Protein AF-A0A9P8FE07-F1 (afdb_monomer_lite)

Secondary structure (DSSP, 8-state):
-----HHHHHHHHHHHHHHHHHHHHHHT-SS-SS---HHHHHHHHHHHHHHHHHHHHSHHHHHHTPPPPPPP--TTSPPPPPPP---S-HHHHHHHHHHHHHHHHHHHHHHHHHHS-HHHHHHHHHHHHHHHHHHHHHHHHHHHHHTS-----------------------PPP---------------HHHHHHHHHHHHHHHHHS----S-PPP-------------------------

Foldseek 3Di:
DDDDDQLRLLVLQQVLLVLLVVLLCQLPDPDHPDDDDPVSLVCLLVSLVSNLVSCVVQVVPNLQQDRDDDDDDDPPDDDDPDRDPTPNHNVVSLVSSLVSLVSSLVSNVSVCVVVVPCVSSVVSCVSCVVVNVVSVVVVVVVVVVVPPPPDPPDDDDDDDDDDDDDDDDDDDDDDDDDDDDDDDDDDDDPVVVVSNVVVVVVVVVPDPPPDDDDDDPDDDDDDDDDDDDDDDDDDDDDDDD

Sequence (241 aa):
MPFVAPFAQSLIFEYCIQYAEKMTAHANERVKTAPLSFYDAMRVYMTGRQFIEVLQGNEDRLLSGIIPDPPLVPVDSAPPPPAPHTPRDFQKNLARSITCIKRLTDCLGLFGLRWGYMSWRDRFQRDSESLLSSLNQRVWKRQDSSNVPARPVWNYADSIAPLAPLTETIIPPPGPHQHLQPLITPTYPPEFQQCTEFYQSHYNSVVPQTTQQYSVWHGHETLGPVGDQQEQLGQTQTRPY

Organism: Aureobasidium melanogenum (NCBI:txid46634)

pLDDT: mean 71.87, std 25.63, range [26.12, 98.56]

Structure (mmCIF, N/CA/C/O backbone):
data_AF-A0A9P8FE07-F1
#
_entry.id   AF-A0A9P8FE07-F1
#
loop_
_atom_site.group_PDB
_atom_site.id
_atom_site.type_symbol
_atom_site.label_atom_id
_atom_site.label_alt_id
_atom_site.label_comp_id
_atom_site.label_asym_id
_atom_site.label_entity_id
_atom_site.label_seq_id
_atom_site.pdbx_PDB_ins_code
_atom_site.Cartn_x
_atom_site.Cartn_y
_atom_site.Cartn_z
_atom_site.occupancy
_atom_site.B_iso_or_equiv
_atom_site.auth_seq_id
_atom_site.auth_comp_id
_atom_site.auth_asym_id
_atom_site.auth_atom_id
_atom_site.pdbx_PDB_model_num
ATOM 1 N N . MET A 1 1 ? -4.970 -11.498 -14.154 1.00 51.31 1 MET A N 1
ATOM 2 C CA . MET A 1 1 ? -4.502 -10.112 -13.929 1.00 51.31 1 MET A CA 1
ATOM 3 C C . MET A 1 1 ? -3.724 -9.668 -15.157 1.00 51.31 1 MET A C 1
ATOM 5 O O . MET A 1 1 ? -2.951 -10.483 -15.653 1.00 51.31 1 MET A O 1
ATOM 9 N N . PRO A 1 2 ? -3.944 -8.450 -15.679 1.00 69.00 2 PRO A N 1
ATOM 10 C CA . PRO A 1 2 ? -3.117 -7.903 -16.750 1.00 69.00 2 PRO A CA 1
ATOM 11 C C . PRO A 1 2 ? -1.663 -7.751 -16.279 1.00 69.00 2 PRO A C 1
ATOM 13 O O . PRO A 1 2 ? -1.402 -7.485 -15.106 1.00 69.00 2 PRO A O 1
ATOM 16 N N . PHE A 1 3 ? -0.714 -7.946 -17.191 1.00 80.69 3 PHE A N 1
ATOM 17 C CA . PHE A 1 3 ? 0.709 -7.806 -16.899 1.00 80.69 3 PHE A CA 1
ATOM 18 C C . PHE A 1 3 ? 1.059 -6.335 -16.629 1.00 80.69 3 PHE A C 1
ATOM 20 O O . PHE A 1 3 ? 0.831 -5.473 -17.475 1.00 80.69 3 PHE A O 1
ATOM 27 N N . VAL A 1 4 ? 1.632 -6.054 -15.456 1.00 86.81 4 VAL A N 1
ATOM 28 C CA . VAL A 1 4 ? 2.171 -4.733 -15.098 1.00 86.81 4 VAL A CA 1
ATOM 29 C C . VAL A 1 4 ? 3.691 -4.818 -15.125 1.00 86.81 4 VAL A C 1
ATOM 31 O O . VAL A 1 4 ? 4.266 -5.667 -14.445 1.00 86.81 4 VAL A O 1
ATOM 34 N N . ALA A 1 5 ? 4.344 -3.935 -15.882 1.00 91.62 5 ALA A N 1
ATOM 35 C CA . ALA A 1 5 ? 5.796 -3.948 -16.035 1.00 91.62 5 ALA A CA 1
ATOM 36 C C . ALA A 1 5 ? 6.529 -3.793 -14.680 1.00 91.62 5 ALA A C 1
ATOM 38 O O . ALA A 1 5 ? 6.079 -3.018 -13.830 1.00 91.62 5 ALA A O 1
ATOM 39 N N . PRO A 1 6 ? 7.687 -4.450 -14.476 1.00 93.19 6 PRO A N 1
ATOM 40 C CA . PRO A 1 6 ? 8.443 -4.386 -13.222 1.00 93.19 6 PRO A CA 1
ATOM 41 C C . PRO A 1 6 ? 8.762 -2.963 -12.735 1.00 93.19 6 PRO A C 1
ATOM 43 O O . PRO A 1 6 ? 8.667 -2.696 -11.535 1.00 93.19 6 PRO A O 1
ATOM 46 N N . PHE A 1 7 ? 9.102 -2.046 -13.647 1.00 93.94 7 PHE A N 1
ATOM 47 C CA . PHE A 1 7 ? 9.316 -0.630 -13.331 1.00 93.94 7 PHE A CA 1
ATOM 48 C C . PHE A 1 7 ? 8.035 0.041 -12.810 1.00 93.94 7 PHE A C 1
ATOM 50 O O . PHE A 1 7 ? 8.044 0.682 -11.762 1.00 93.94 7 PHE A O 1
ATOM 57 N N . ALA A 1 8 ? 6.903 -0.183 -13.485 1.00 93.75 8 ALA A N 1
ATOM 58 C CA . ALA A 1 8 ? 5.606 0.361 -13.084 1.00 93.75 8 ALA A CA 1
ATOM 59 C C . ALA A 1 8 ? 5.145 -0.173 -11.719 1.00 93.75 8 ALA A C 1
ATOM 61 O O . ALA A 1 8 ? 4.608 0.578 -10.913 1.00 93.75 8 ALA A O 1
ATOM 62 N N . GLN A 1 9 ? 5.412 -1.442 -11.413 1.00 95.12 9 GLN A N 1
ATOM 63 C CA . GLN A 1 9 ? 5.165 -2.005 -10.084 1.00 95.12 9 GLN A CA 1
ATOM 64 C C . GLN A 1 9 ? 5.976 -1.278 -8.991 1.00 95.12 9 GLN A C 1
ATOM 66 O O . GLN A 1 9 ? 5.432 -0.974 -7.932 1.00 95.12 9 GLN A O 1
ATOM 71 N N . SER A 1 10 ? 7.249 -0.946 -9.250 1.00 96.00 10 SER A N 1
ATOM 72 C CA . SER A 1 10 ? 8.073 -0.160 -8.315 1.00 96.00 10 SER A CA 1
ATOM 73 C C . SER A 1 10 ? 7.515 1.255 -8.116 1.00 96.00 10 SER A C 1
ATOM 75 O O . SER A 1 10 ? 7.478 1.743 -6.988 1.00 96.00 10 SER A O 1
ATOM 77 N N . LEU A 1 11 ? 7.005 1.886 -9.182 1.00 95.88 11 LEU A N 1
ATOM 78 C CA . LEU A 1 11 ? 6.308 3.172 -9.083 1.00 95.88 11 LEU A CA 1
ATOM 79 C C . LEU A 1 11 ? 5.043 3.066 -8.229 1.00 95.88 11 LEU A C 1
ATOM 81 O O . LEU A 1 11 ? 4.857 3.868 -7.317 1.00 95.88 11 LEU A O 1
ATOM 85 N N . ILE A 1 12 ? 4.188 2.072 -8.491 1.00 96.44 12 ILE A N 1
ATOM 86 C CA . ILE A 1 12 ? 2.948 1.861 -7.732 1.00 96.44 12 ILE A CA 1
ATOM 87 C C . ILE A 1 12 ? 3.269 1.692 -6.247 1.00 96.44 12 ILE A C 1
ATOM 89 O O . ILE A 1 12 ? 2.671 2.379 -5.422 1.00 96.44 12 ILE A O 1
ATOM 93 N N . PHE A 1 13 ? 4.236 0.836 -5.909 1.00 97.44 13 PHE A N 1
ATOM 94 C CA . PHE A 1 13 ? 4.661 0.605 -4.530 1.00 97.44 13 PHE A CA 1
ATOM 95 C C . PHE A 1 13 ? 5.039 1.911 -3.814 1.00 97.44 13 PHE A C 1
ATOM 97 O O . PHE A 1 13 ? 4.508 2.216 -2.744 1.00 97.44 13 PHE A O 1
ATOM 104 N N . GLU A 1 14 ? 5.899 2.721 -4.430 1.00 97.31 14 GLU A N 1
ATOM 105 C CA . GLU A 1 14 ? 6.400 3.952 -3.818 1.00 97.31 14 GLU A CA 1
ATOM 106 C C . GLU A 1 14 ? 5.355 5.059 -3.728 1.00 97.31 14 GLU A C 1
ATOM 108 O O . GLU A 1 14 ? 5.218 5.709 -2.687 1.00 97.31 14 GLU A O 1
ATOM 113 N N . TYR A 1 15 ? 4.572 5.260 -4.786 1.00 96.88 15 TYR A N 1
ATOM 114 C CA . TYR A 1 15 ? 3.538 6.288 -4.779 1.00 96.88 15 TYR A CA 1
ATOM 115 C C . TYR A 1 15 ? 2.385 5.944 -3.842 1.00 96.88 15 TYR A C 1
ATOM 117 O O . TYR A 1 15 ? 1.833 6.857 -3.232 1.00 96.88 15 TYR A O 1
ATOM 125 N N . CYS A 1 16 ? 2.062 4.664 -3.646 1.00 98.06 16 CYS A N 1
ATOM 126 C CA . CYS A 1 16 ? 1.090 4.259 -2.631 1.00 98.06 16 CYS A CA 1
ATOM 127 C C . CYS A 1 16 ? 1.567 4.615 -1.216 1.00 98.06 16 CYS A C 1
ATOM 129 O O . CYS A 1 16 ? 0.781 5.142 -0.430 1.00 98.06 16 CYS A O 1
ATOM 131 N N . ILE A 1 17 ? 2.850 4.393 -0.897 1.00 98.19 17 ILE A N 1
ATOM 132 C CA . ILE A 1 17 ? 3.423 4.753 0.411 1.00 98.19 17 ILE A CA 1
ATOM 133 C C . ILE A 1 17 ? 3.368 6.270 0.625 1.00 98.19 17 ILE A C 1
ATOM 135 O O . ILE A 1 17 ? 2.859 6.728 1.649 1.00 98.19 17 ILE A O 1
ATOM 139 N N . GLN A 1 18 ? 3.835 7.053 -0.353 1.00 97.38 18 GLN A N 1
ATOM 140 C CA . GLN A 1 18 ? 3.799 8.519 -0.272 1.00 97.38 18 GLN A CA 1
ATOM 141 C C . GLN A 1 18 ? 2.368 9.055 -0.180 1.00 97.38 18 GLN A C 1
ATOM 143 O O . GLN A 1 18 ? 2.098 10.016 0.541 1.00 97.38 18 GLN A O 1
ATOM 148 N N . TYR A 1 19 ? 1.440 8.447 -0.916 1.00 98.06 19 TYR A N 1
ATOM 149 C CA . TYR A 1 19 ? 0.032 8.806 -0.867 1.00 98.06 19 TYR A CA 1
ATOM 150 C C . TYR A 1 19 ? -0.565 8.529 0.514 1.00 98.06 19 TYR A C 1
ATOM 152 O O . TYR A 1 19 ? -1.223 9.408 1.064 1.00 98.06 19 TYR A O 1
ATOM 160 N N . ALA A 1 20 ? -0.315 7.353 1.099 1.00 98.12 20 ALA A N 1
ATOM 161 C CA . ALA A 1 20 ? -0.824 6.999 2.421 1.00 98.12 20 ALA A CA 1
ATOM 162 C C . ALA A 1 20 ? -0.313 7.963 3.504 1.00 98.12 20 ALA A C 1
ATOM 164 O O . ALA A 1 20 ? -1.083 8.383 4.370 1.00 98.12 20 ALA A O 1
ATOM 165 N N . GLU A 1 21 ? 0.959 8.358 3.432 1.00 97.12 21 GLU A N 1
ATOM 166 C CA . GLU A 1 21 ? 1.555 9.359 4.320 1.00 97.12 21 GLU A CA 1
ATOM 167 C C . GLU A 1 21 ? 0.861 10.721 4.189 1.00 97.12 21 GLU A C 1
ATOM 169 O O . GLU A 1 21 ? 0.339 11.247 5.176 1.00 97.12 21 GLU A O 1
ATOM 174 N N . LYS A 1 22 ? 0.777 11.258 2.964 1.00 95.94 22 LYS A N 1
ATOM 175 C CA . LYS A 1 22 ? 0.130 12.551 2.693 1.00 95.94 22 LYS A CA 1
ATOM 176 C C . LYS A 1 22 ? -1.339 12.539 3.091 1.00 95.94 22 LYS A C 1
ATOM 178 O O . LYS A 1 22 ? -1.794 13.440 3.787 1.00 95.94 22 LYS A O 1
ATOM 183 N N . MET A 1 23 ? -2.082 11.510 2.691 1.00 95.56 23 MET A N 1
ATOM 184 C CA . MET A 1 23 ? -3.507 11.403 2.991 1.00 95.56 23 MET A CA 1
ATOM 185 C C . MET A 1 23 ? -3.756 11.296 4.494 1.00 95.56 23 MET A C 1
ATOM 187 O O . MET A 1 23 ? -4.679 11.925 4.997 1.00 95.56 23 MET A O 1
ATOM 191 N N . THR A 1 24 ? -2.904 10.583 5.233 1.00 95.06 24 THR A N 1
ATOM 192 C CA . THR A 1 24 ? -2.997 10.548 6.698 1.00 95.06 24 THR A CA 1
ATOM 193 C C . THR A 1 24 ? -2.774 11.932 7.301 1.00 95.06 24 THR A C 1
ATOM 195 O O . THR A 1 24 ? -3.530 12.333 8.186 1.00 95.06 24 THR A O 1
ATOM 198 N N . ALA A 1 25 ? -1.756 12.667 6.844 1.00 93.56 25 ALA A N 1
ATOM 199 C CA . ALA A 1 25 ? -1.491 14.021 7.325 1.00 93.56 25 ALA A CA 1
ATOM 200 C C . ALA A 1 25 ? -2.682 14.954 7.048 1.00 93.56 25 ALA A C 1
ATOM 202 O O . ALA A 1 25 ? -3.151 15.631 7.958 1.00 93.56 25 ALA A O 1
ATOM 203 N N . HIS A 1 26 ? -3.233 14.908 5.832 1.00 91.38 26 HIS A N 1
ATOM 204 C CA . HIS A 1 26 ? -4.415 15.683 5.450 1.00 91.38 26 HIS A CA 1
ATOM 205 C C . HIS A 1 26 ? -5.677 15.274 6.224 1.00 91.38 26 HIS A C 1
ATOM 207 O O . HIS A 1 26 ? -6.449 16.131 6.648 1.00 91.38 26 HIS A O 1
ATOM 213 N N . ALA A 1 27 ? -5.900 13.977 6.450 1.00 89.00 27 ALA A N 1
ATOM 214 C CA . ALA A 1 27 ? -7.074 13.480 7.167 1.00 89.00 27 ALA A CA 1
ATOM 215 C C . ALA A 1 27 ? -7.084 13.885 8.649 1.00 89.00 27 ALA A C 1
ATOM 217 O O . ALA A 1 27 ? -8.157 14.087 9.219 1.00 89.00 27 ALA A O 1
ATOM 218 N N . ASN A 1 28 ? -5.901 14.028 9.255 1.00 88.44 28 ASN A N 1
ATOM 219 C CA . ASN A 1 28 ? -5.727 14.413 10.657 1.00 88.44 28 ASN A CA 1
ATOM 220 C C . ASN A 1 28 ? -5.499 15.922 10.862 1.00 88.44 28 ASN A C 1
ATOM 222 O O . ASN A 1 28 ? -5.306 16.365 11.996 1.00 88.44 28 ASN A O 1
ATOM 226 N N . GLU A 1 29 ? -5.511 16.721 9.793 1.00 88.19 29 GLU A N 1
ATOM 227 C CA . GLU A 1 29 ? -5.334 18.167 9.885 1.00 88.19 29 GLU A CA 1
ATOM 228 C C . GLU A 1 29 ? -6.488 18.803 10.684 1.00 88.19 29 GLU A C 1
ATOM 230 O O . GLU A 1 29 ? -7.667 18.635 10.358 1.00 88.19 29 GLU A O 1
ATOM 235 N N . ARG A 1 30 ? -6.153 19.548 11.750 1.00 78.19 30 ARG A N 1
ATOM 236 C CA . ARG A 1 30 ? -7.152 20.203 12.619 1.00 78.19 30 ARG A CA 1
ATOM 237 C C . ARG A 1 30 ? -7.889 21.337 11.909 1.00 78.19 30 ARG A C 1
ATOM 239 O O . ARG A 1 30 ? -9.080 21.527 12.137 1.00 78.19 30 ARG A O 1
ATOM 246 N N . VAL A 1 31 ? -7.178 22.083 11.065 1.00 79.12 31 VAL A N 1
ATOM 247 C CA . VAL A 1 31 ? -7.720 23.178 10.256 1.00 79.12 31 VAL A CA 1
ATOM 248 C C . VAL A 1 31 ? -7.614 22.762 8.802 1.00 79.12 31 VAL A C 1
ATOM 250 O O . VAL A 1 31 ? -6.545 22.836 8.214 1.00 79.12 31 VAL A O 1
ATOM 253 N N . LYS A 1 32 ? -8.719 22.283 8.233 1.00 76.00 32 LYS A N 1
ATOM 254 C CA . LYS A 1 32 ? -8.713 21.735 6.876 1.00 76.00 32 LYS A CA 1
ATOM 255 C C . LYS A 1 32 ? -8.495 22.846 5.858 1.00 76.00 32 LYS A C 1
ATOM 257 O O . LYS A 1 32 ? -9.359 23.704 5.690 1.00 76.00 32 LYS A O 1
ATOM 262 N N . THR A 1 33 ? -7.374 22.784 5.151 1.00 69.38 33 THR A N 1
ATOM 263 C CA . THR A 1 33 ? -7.079 23.677 4.018 1.00 69.38 33 THR A CA 1
ATOM 264 C C . THR A 1 33 ? -7.951 23.373 2.795 1.00 69.38 33 THR A C 1
ATOM 266 O O . THR A 1 33 ? -8.273 24.274 2.024 1.00 69.38 33 THR A O 1
ATOM 269 N N . ALA A 1 34 ? -8.395 22.120 2.650 1.00 76.69 34 ALA A N 1
ATOM 270 C CA . ALA A 1 34 ? -9.321 21.671 1.614 1.00 76.69 34 ALA A CA 1
ATOM 271 C C . ALA A 1 34 ? -10.331 20.644 2.166 1.00 76.69 34 ALA A C 1
ATOM 273 O O . ALA A 1 34 ? -10.012 19.875 3.080 1.00 76.69 34 ALA A O 1
ATOM 274 N N . PRO A 1 35 ? -11.567 20.595 1.635 1.00 81.75 35 PRO A N 1
ATOM 275 C CA . PRO A 1 35 ? -12.565 19.642 2.096 1.00 81.75 35 PRO A CA 1
ATOM 276 C C . PRO A 1 35 ? -12.226 18.218 1.642 1.00 81.75 35 PRO A C 1
ATOM 278 O O . PRO A 1 35 ? -12.066 17.958 0.454 1.00 81.75 35 PRO A O 1
ATOM 281 N N . LEU A 1 36 ? -12.212 17.267 2.582 1.00 88.00 36 LEU A N 1
ATOM 282 C CA . LEU A 1 36 ? -12.214 15.841 2.237 1.00 88.00 36 LEU A CA 1
ATOM 283 C C . LEU A 1 36 ? -13.587 15.475 1.664 1.00 88.00 36 LEU A C 1
ATOM 285 O O . LEU A 1 36 ? -14.616 15.833 2.254 1.00 88.00 36 LEU A O 1
ATOM 289 N N . SER A 1 37 ? -13.583 14.749 0.556 1.00 90.19 37 SER A N 1
ATOM 290 C CA . SER A 1 37 ? -14.732 14.365 -0.258 1.00 90.19 37 SER A CA 1
ATOM 291 C C . SER A 1 37 ? -14.872 12.844 -0.352 1.00 90.19 37 SER A C 1
ATOM 293 O O . SER A 1 37 ? -13.951 12.091 -0.043 1.00 90.19 37 SER A O 1
ATOM 295 N N . PHE A 1 38 ? -16.016 12.382 -0.855 1.00 90.19 38 PHE A N 1
ATOM 296 C CA . PHE A 1 38 ? -16.224 10.963 -1.149 1.00 90.19 38 PHE A CA 1
ATOM 297 C C . PHE A 1 38 ? -15.160 10.393 -2.110 1.00 90.19 38 PHE A C 1
ATOM 299 O O . PHE A 1 38 ? -14.704 9.262 -1.940 1.00 90.19 38 PHE A O 1
ATOM 306 N N . TYR A 1 39 ? -14.699 11.191 -3.078 1.00 92.88 39 TYR A N 1
ATOM 307 C CA . TYR A 1 39 ? -13.653 10.778 -4.014 1.00 92.88 39 TYR A CA 1
ATOM 308 C C . TYR A 1 39 ? -12.310 10.518 -3.323 1.00 92.88 39 TYR A C 1
ATOM 310 O O . TYR A 1 39 ? -11.528 9.705 -3.807 1.00 92.88 39 TYR A O 1
ATOM 318 N N . ASP A 1 40 ? -12.034 11.149 -2.180 1.00 93.50 40 ASP A N 1
ATOM 319 C CA . ASP A 1 40 ? -10.847 10.842 -1.377 1.00 93.50 40 ASP A CA 1
ATOM 320 C C . ASP A 1 40 ? -10.928 9.445 -0.770 1.00 93.50 40 ASP A C 1
ATOM 322 O O . ASP A 1 40 ? -9.968 8.685 -0.868 1.00 93.50 40 ASP A O 1
ATOM 326 N N . ALA A 1 41 ? -12.091 9.068 -0.233 1.00 93.44 41 ALA A N 1
ATOM 327 C CA . ALA A 1 41 ? -12.314 7.725 0.294 1.00 93.44 41 ALA A CA 1
ATOM 328 C C . ALA A 1 41 ? -12.162 6.657 -0.791 1.00 93.44 41 ALA A C 1
ATOM 330 O O . ALA A 1 41 ? -11.472 5.655 -0.591 1.00 93.44 41 ALA A O 1
ATOM 331 N N . MET A 1 42 ? -12.754 6.904 -1.963 1.00 95.19 42 MET A N 1
ATOM 332 C CA . MET A 1 42 ? -12.650 5.998 -3.104 1.00 95.19 42 MET A CA 1
ATOM 333 C C . MET A 1 42 ? -11.193 5.850 -3.550 1.00 95.19 42 MET A C 1
ATOM 335 O O . MET A 1 42 ? -10.722 4.736 -3.783 1.00 95.19 42 MET A O 1
ATOM 339 N N . ARG A 1 43 ? -10.450 6.963 -3.611 1.00 96.50 43 ARG A N 1
ATOM 340 C CA . ARG A 1 43 ? -9.021 6.958 -3.941 1.00 96.50 43 ARG A CA 1
ATOM 341 C C . ARG A 1 43 ? -8.193 6.185 -2.921 1.00 96.50 43 ARG A C 1
ATOM 343 O O . ARG A 1 43 ? -7.334 5.417 -3.346 1.00 96.50 43 ARG A O 1
ATOM 350 N N . VAL A 1 44 ? -8.458 6.317 -1.620 1.00 97.31 44 VAL A N 1
ATOM 351 C CA . VAL A 1 44 ? -7.755 5.528 -0.594 1.00 97.31 44 VAL A CA 1
ATOM 352 C C . VAL A 1 44 ? -7.994 4.040 -0.793 1.00 97.31 44 VAL A C 1
ATOM 354 O O . VAL A 1 44 ? -7.033 3.273 -0.814 1.00 97.31 44 VAL A O 1
ATOM 357 N N . TYR A 1 45 ? -9.250 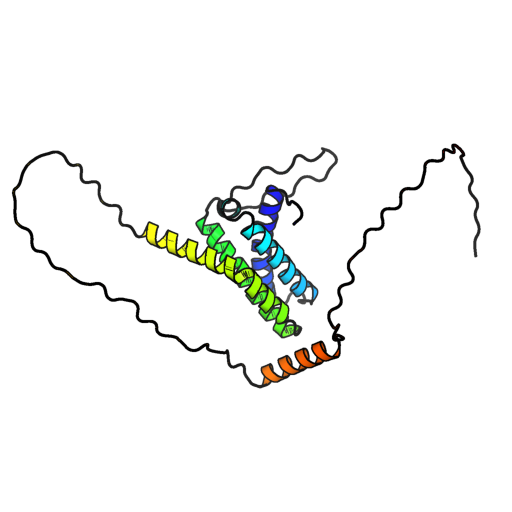3.638 -0.991 1.00 97.25 45 TYR A N 1
ATOM 358 C CA . TYR A 1 45 ? -9.593 2.233 -1.180 1.00 97.25 45 TYR A CA 1
ATOM 359 C C . TYR A 1 45 ? -8.898 1.642 -2.416 1.00 97.25 45 TYR A C 1
ATOM 361 O O . TYR A 1 45 ? -8.214 0.624 -2.317 1.00 97.25 45 TYR A O 1
ATOM 369 N N . MET A 1 46 ? -8.998 2.315 -3.567 1.00 97.69 46 MET A N 1
ATOM 370 C CA . MET A 1 46 ? -8.384 1.843 -4.814 1.00 97.69 46 MET A CA 1
ATOM 371 C C . MET A 1 46 ? -6.853 1.832 -4.742 1.00 97.69 46 MET A C 1
ATOM 373 O O . MET A 1 46 ? -6.229 0.871 -5.184 1.00 97.69 46 MET A O 1
ATOM 377 N N . THR A 1 47 ? -6.242 2.852 -4.134 1.00 98.31 47 THR A N 1
ATOM 378 C CA . THR A 1 47 ? -4.781 2.905 -3.951 1.00 98.31 47 THR A CA 1
ATOM 379 C C . THR A 1 47 ? -4.301 1.754 -3.075 1.00 98.31 47 THR A C 1
ATOM 381 O O . THR A 1 47 ? -3.332 1.077 -3.413 1.00 98.31 47 THR A O 1
ATOM 384 N N . GLY A 1 48 ? -5.009 1.475 -1.978 1.00 98.12 48 GLY A N 1
ATOM 385 C CA . GLY A 1 48 ? -4.677 0.350 -1.115 1.00 98.12 48 GLY A CA 1
ATOM 386 C C . GLY A 1 48 ? -4.784 -0.994 -1.825 1.00 98.12 48 GLY A C 1
ATOM 387 O O . GLY A 1 48 ? -3.908 -1.840 -1.654 1.00 98.12 48 GLY A O 1
ATOM 388 N N . ARG A 1 49 ? -5.802 -1.187 -2.667 1.00 97.62 49 ARG A N 1
ATOM 389 C CA . ARG A 1 49 ? -5.919 -2.405 -3.476 1.00 97.62 49 ARG A CA 1
ATOM 390 C C . ARG A 1 49 ? -4.728 -2.601 -4.408 1.00 97.62 49 ARG A C 1
ATOM 392 O O . ARG A 1 49 ? -4.119 -3.665 -4.377 1.00 97.62 49 ARG A O 1
ATOM 399 N N . GLN A 1 50 ? -4.351 -1.566 -5.162 1.00 97.00 50 GLN A N 1
ATOM 400 C CA . GLN A 1 50 ? -3.180 -1.638 -6.042 1.00 97.00 50 GLN A CA 1
ATOM 401 C C . GLN A 1 50 ? -1.896 -1.942 -5.262 1.00 97.00 50 GLN A C 1
ATOM 403 O O . GLN A 1 50 ? -1.050 -2.694 -5.742 1.00 97.00 50 GLN A O 1
ATOM 408 N N . PHE A 1 51 ? -1.759 -1.387 -4.053 1.00 98.19 51 PHE A N 1
ATOM 409 C CA . PHE A 1 51 ? -0.621 -1.660 -3.183 1.00 98.19 51 PHE A CA 1
ATOM 410 C C . PHE A 1 51 ? -0.539 -3.138 -2.781 1.00 98.19 51 PHE A C 1
ATOM 412 O O . PHE A 1 51 ? 0.522 -3.745 -2.926 1.00 98.19 51 PHE A O 1
ATOM 419 N N . ILE A 1 52 ? -1.649 -3.725 -2.318 1.00 97.94 52 ILE A N 1
ATOM 420 C CA . ILE A 1 52 ? -1.714 -5.146 -1.934 1.00 97.94 52 ILE A CA 1
ATOM 421 C C . ILE A 1 52 ? -1.379 -6.036 -3.131 1.00 97.94 52 ILE A C 1
ATOM 423 O O . ILE A 1 52 ? -0.513 -6.901 -3.020 1.00 97.94 52 ILE A O 1
ATOM 427 N N . GLU A 1 53 ? -2.027 -5.799 -4.273 1.00 96.31 53 GLU A N 1
ATOM 428 C CA . GLU A 1 53 ? -1.870 -6.616 -5.480 1.00 96.31 53 GLU A CA 1
ATOM 429 C C . GLU A 1 53 ? -0.416 -6.617 -5.981 1.00 96.31 53 GLU A C 1
ATOM 431 O O . GLU A 1 53 ? 0.152 -7.671 -6.279 1.00 96.31 53 GLU A O 1
ATOM 436 N N . VAL A 1 54 ? 0.223 -5.444 -6.027 1.00 96.62 54 VAL A N 1
ATOM 437 C CA . VAL 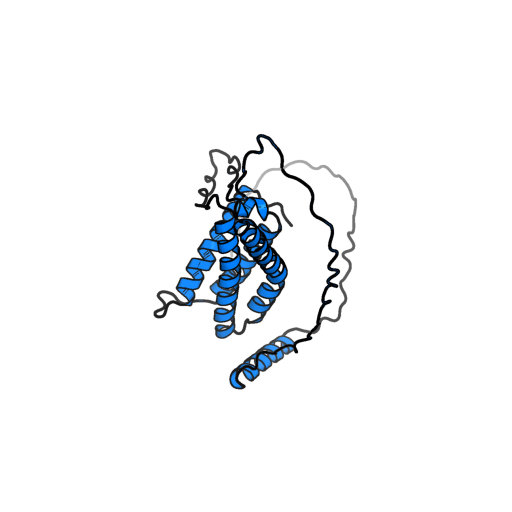A 1 54 ? 1.615 -5.312 -6.476 1.00 96.62 54 VAL A CA 1
ATOM 438 C C . VAL A 1 54 ? 2.595 -5.925 -5.477 1.00 96.62 54 VAL A C 1
ATOM 440 O O . VAL A 1 54 ? 3.533 -6.609 -5.902 1.00 96.62 54 VAL A O 1
ATOM 443 N N . LEU A 1 55 ? 2.376 -5.715 -4.174 1.00 96.75 55 LEU A N 1
ATOM 444 C CA . LEU A 1 55 ? 3.260 -6.226 -3.131 1.00 96.75 55 LEU A CA 1
ATOM 445 C C . LEU A 1 55 ? 3.193 -7.755 -3.023 1.00 96.75 55 LEU A C 1
ATOM 447 O O . LEU A 1 55 ? 4.243 -8.388 -2.990 1.00 96.75 55 LEU A O 1
ATOM 451 N N . GLN A 1 56 ? 2.000 -8.357 -3.058 1.00 95.31 56 GLN A N 1
ATOM 452 C CA . GLN A 1 56 ? 1.833 -9.818 -3.032 1.00 95.31 56 GLN A CA 1
ATOM 453 C C . GLN A 1 56 ? 2.496 -10.506 -4.229 1.00 95.31 56 GLN A C 1
ATOM 455 O O . GLN A 1 56 ? 3.108 -11.559 -4.073 1.00 95.31 56 GLN A O 1
ATOM 460 N N . GLY A 1 57 ? 2.398 -9.914 -5.422 1.00 93.06 57 GLY A N 1
ATOM 461 C CA . GLY A 1 57 ? 2.972 -10.511 -6.628 1.00 93.06 57 GLY A CA 1
ATOM 462 C C . GLY A 1 57 ? 4.498 -10.419 -6.718 1.00 93.06 57 GLY A C 1
ATOM 463 O O . GLY A 1 57 ? 5.097 -11.154 -7.498 1.00 93.06 57 GLY A O 1
ATOM 464 N N . ASN A 1 58 ? 5.137 -9.499 -5.981 1.00 94.19 58 ASN A N 1
ATOM 465 C CA . ASN A 1 58 ? 6.534 -9.108 -6.228 1.00 94.19 58 ASN A CA 1
ATOM 466 C C . ASN A 1 58 ? 7.302 -8.753 -4.944 1.00 94.19 58 ASN A C 1
ATOM 468 O O . ASN A 1 58 ? 8.194 -7.899 -4.970 1.00 94.19 58 ASN A O 1
ATOM 472 N N . GLU A 1 59 ? 6.942 -9.381 -3.825 1.00 94.75 59 GLU A N 1
ATOM 473 C CA . GLU A 1 59 ? 7.327 -8.946 -2.481 1.00 94.75 59 GLU A CA 1
ATOM 474 C C . GLU A 1 59 ? 8.843 -8.772 -2.315 1.00 94.75 59 GLU A C 1
ATOM 476 O O . GLU A 1 59 ? 9.312 -7.678 -2.012 1.00 94.75 59 GLU A O 1
ATOM 481 N N . ASP A 1 60 ? 9.636 -9.812 -2.582 1.00 94.94 60 ASP A N 1
ATOM 482 C CA . ASP A 1 60 ? 11.081 -9.783 -2.320 1.00 94.94 60 ASP A CA 1
ATOM 483 C C . ASP A 1 60 ? 11.811 -8.718 -3.151 1.00 94.94 60 ASP A C 1
ATOM 485 O O . ASP A 1 60 ? 12.708 -8.030 -2.653 1.00 94.94 60 ASP A O 1
ATOM 489 N N . ARG A 1 61 ? 11.382 -8.525 -4.404 1.00 95.69 61 ARG A N 1
ATOM 490 C CA . ARG A 1 61 ? 11.933 -7.509 -5.307 1.00 95.69 61 ARG A CA 1
ATOM 491 C C . ARG A 1 61 ? 11.616 -6.105 -4.807 1.00 95.69 61 ARG A C 1
ATOM 493 O O . ARG A 1 61 ? 12.522 -5.284 -4.697 1.00 95.69 61 ARG A O 1
ATOM 500 N N . LEU A 1 62 ? 10.355 -5.835 -4.482 1.00 96.56 62 LEU A N 1
ATOM 501 C CA . LEU A 1 62 ? 9.926 -4.518 -4.010 1.00 96.56 62 LEU A CA 1
ATOM 502 C C . LEU A 1 62 ? 10.566 -4.176 -2.665 1.00 96.56 62 LEU A C 1
ATOM 504 O O . LEU A 1 62 ? 11.080 -3.074 -2.487 1.00 96.56 62 LEU A O 1
ATOM 508 N N . LEU A 1 63 ? 10.630 -5.145 -1.751 1.00 96.94 63 LEU A N 1
ATOM 509 C CA . LEU A 1 63 ? 11.269 -4.952 -0.458 1.00 96.94 63 LEU A CA 1
ATOM 510 C C . LEU A 1 63 ? 12.781 -4.738 -0.599 1.00 96.94 63 LEU A C 1
ATOM 512 O O . LEU A 1 63 ? 13.322 -3.897 0.110 1.00 96.94 63 LEU A O 1
ATOM 516 N N . SER A 1 64 ? 13.472 -5.376 -1.551 1.00 95.88 64 SER A N 1
ATOM 517 C CA . SER A 1 64 ? 14.907 -5.122 -1.793 1.00 95.88 64 SER A CA 1
ATOM 518 C C . SER A 1 64 ? 15.242 -3.661 -2.137 1.00 95.88 64 SER A C 1
ATOM 520 O O . SER A 1 64 ? 16.380 -3.225 -1.953 1.00 95.88 64 SER A O 1
ATOM 522 N N . GLY A 1 65 ? 14.261 -2.904 -2.636 1.00 93.75 65 GLY A N 1
ATOM 523 C CA . GLY A 1 65 ? 14.437 -1.530 -3.090 1.00 93.75 65 GLY A CA 1
ATOM 524 C C . GLY A 1 65 ? 15.175 -1.392 -4.422 1.00 93.75 65 GLY A C 1
ATOM 525 O O . GLY A 1 65 ? 15.604 -0.297 -4.777 1.00 93.75 65 GLY A O 1
ATOM 526 N N . ILE A 1 66 ? 15.347 -2.490 -5.163 1.00 92.94 66 ILE A N 1
ATOM 527 C CA . ILE A 1 66 ? 15.919 -2.472 -6.510 1.00 92.94 66 ILE A CA 1
ATOM 528 C C . ILE A 1 66 ? 14.827 -2.067 -7.505 1.00 92.94 66 ILE A C 1
ATOM 530 O O . ILE A 1 66 ? 13.839 -2.781 -7.694 1.00 92.94 66 ILE A O 1
ATOM 534 N N . ILE A 1 67 ? 15.025 -0.922 -8.156 1.00 92.81 67 ILE A N 1
ATOM 535 C CA . ILE A 1 67 ? 14.148 -0.413 -9.212 1.00 92.81 67 ILE A CA 1
ATOM 536 C C . ILE A 1 67 ? 14.733 -0.863 -10.560 1.00 92.81 67 ILE A C 1
ATOM 538 O O . ILE A 1 67 ? 15.892 -0.546 -10.829 1.00 92.81 67 ILE A O 1
ATOM 542 N N . PRO A 1 68 ? 13.987 -1.622 -11.384 1.00 92.50 68 PRO A N 1
ATOM 543 C CA . PRO A 1 68 ? 14.416 -1.975 -12.737 1.00 92.50 68 PRO A CA 1
ATOM 544 C C . PRO A 1 68 ? 14.511 -0.750 -13.638 1.00 92.50 68 PRO A C 1
ATOM 546 O O . PRO A 1 68 ? 13.882 0.269 -13.360 1.00 92.50 68 PRO A O 1
ATOM 549 N N . ASP A 1 69 ? 15.206 -0.885 -14.761 1.00 90.75 69 ASP A N 1
ATOM 550 C CA . ASP A 1 69 ? 15.234 0.175 -15.761 1.00 90.75 69 ASP A CA 1
ATOM 551 C C . ASP A 1 69 ? 13.831 0.442 -16.335 1.00 90.75 69 ASP A C 1
ATOM 553 O O . ASP A 1 69 ? 13.021 -0.488 -16.487 1.00 90.75 69 ASP A O 1
ATOM 557 N N . PRO A 1 70 ? 13.512 1.712 -16.640 1.00 88.94 70 PRO A N 1
ATOM 558 C CA . PRO A 1 70 ? 12.271 2.044 -17.313 1.00 88.94 70 PRO A CA 1
ATOM 559 C C . PRO A 1 70 ? 12.214 1.376 -18.695 1.00 88.94 70 PRO A C 1
ATOM 561 O O . PRO A 1 70 ? 13.251 1.168 -19.330 1.00 88.94 70 PRO A O 1
ATOM 564 N N . PRO A 1 71 ? 11.008 1.046 -19.191 1.00 85.81 71 PRO A N 1
ATOM 565 C CA . PRO A 1 71 ? 10.866 0.515 -20.538 1.00 85.81 71 PRO A CA 1
ATOM 566 C C . PRO A 1 71 ? 11.404 1.520 -21.560 1.00 85.81 71 PRO A C 1
ATOM 568 O O . PRO A 1 71 ? 11.252 2.731 -21.390 1.00 85.81 71 PRO A O 1
ATOM 571 N N . LEU A 1 72 ? 12.000 1.010 -22.637 1.00 86.31 72 LEU A N 1
ATOM 572 C CA . LEU A 1 72 ? 12.389 1.845 -23.765 1.00 86.31 72 LEU A CA 1
ATOM 573 C C . LEU A 1 72 ? 11.123 2.418 -24.409 1.00 86.31 72 LEU A C 1
ATOM 575 O O . LEU A 1 72 ? 10.231 1.666 -24.806 1.00 86.31 72 LEU A O 1
ATOM 579 N N . VAL A 1 73 ? 11.053 3.742 -24.506 1.00 85.69 73 VAL A N 1
ATOM 580 C CA . VAL A 1 73 ? 9.939 4.451 -25.137 1.00 85.69 73 VAL A CA 1
ATOM 581 C C . VAL A 1 73 ? 10.427 5.168 -26.403 1.00 85.69 73 VAL A C 1
ATOM 583 O O . VAL A 1 73 ? 11.593 5.571 -26.449 1.00 85.69 73 VAL A O 1
ATOM 586 N N . PRO A 1 74 ? 9.591 5.312 -27.451 1.00 87.81 74 PRO A N 1
ATOM 587 C CA . PRO A 1 74 ? 9.950 6.079 -28.644 1.00 87.81 74 PRO A CA 1
ATOM 588 C C . PRO A 1 74 ? 10.366 7.515 -28.303 1.00 87.81 74 PRO A C 1
ATOM 590 O O . PRO A 1 74 ? 9.824 8.112 -27.375 1.00 87.81 74 PRO A O 1
ATOM 593 N N . VAL A 1 75 ? 11.276 8.094 -29.088 1.00 83.25 75 VAL A N 1
ATOM 594 C CA . VAL A 1 75 ? 11.778 9.468 -28.881 1.00 83.25 75 VAL A CA 1
ATOM 595 C C . VAL A 1 75 ? 10.680 10.536 -28.896 1.00 83.25 75 VAL A C 1
ATOM 597 O O . VAL A 1 75 ? 10.802 11.532 -28.191 1.00 83.25 75 VAL A O 1
ATOM 600 N N . ASP A 1 76 ? 9.586 10.294 -29.619 1.00 89.38 76 ASP A N 1
ATOM 601 C CA . ASP A 1 76 ? 8.455 11.227 -29.724 1.00 89.38 76 ASP A CA 1
ATOM 602 C C . ASP A 1 76 ? 7.402 11.038 -28.615 1.00 89.38 76 ASP A C 1
ATOM 604 O O . ASP A 1 76 ? 6.352 11.682 -28.621 1.00 89.38 76 ASP A O 1
ATOM 608 N N . SER A 1 77 ? 7.645 10.129 -27.667 1.00 88.12 77 SER A N 1
ATOM 609 C CA . SER A 1 77 ? 6.728 9.845 -26.562 1.00 88.12 77 SER A CA 1
ATOM 610 C C . SER A 1 77 ? 7.145 10.543 -25.268 1.00 88.12 77 SER A C 1
ATOM 612 O O . SER A 1 77 ? 8.290 10.959 -25.095 1.00 88.12 77 SER A O 1
ATOM 614 N N . ALA A 1 78 ? 6.197 10.680 -24.337 1.00 85.44 78 ALA A N 1
ATOM 615 C CA . ALA A 1 78 ? 6.498 11.237 -23.026 1.00 85.44 78 ALA A CA 1
ATOM 616 C C . ALA A 1 78 ? 7.566 10.382 -22.315 1.00 85.44 78 ALA A C 1
ATOM 618 O O . ALA A 1 78 ? 7.470 9.149 -22.336 1.00 85.44 78 ALA A O 1
ATOM 619 N N . PRO A 1 79 ? 8.562 11.008 -21.660 1.00 84.38 79 PRO A N 1
ATOM 620 C CA . PRO A 1 79 ? 9.582 10.266 -20.940 1.00 84.38 79 PRO A CA 1
ATOM 621 C C . PRO A 1 79 ? 8.950 9.438 -19.811 1.00 84.38 79 PRO A C 1
ATOM 623 O O . PRO A 1 79 ? 7.913 9.830 -19.257 1.00 84.38 79 PRO A O 1
ATOM 626 N N . PRO A 1 80 ? 9.569 8.305 -19.433 1.00 84.81 80 PRO A N 1
ATOM 627 C CA . PRO A 1 80 ? 9.093 7.520 -18.306 1.00 84.81 80 PRO A CA 1
ATOM 628 C C . PRO A 1 80 ? 9.090 8.373 -17.026 1.00 84.81 80 PRO A C 1
ATOM 630 O O . PRO A 1 80 ? 9.949 9.249 -16.867 1.00 84.81 80 PRO A O 1
ATOM 633 N N . PRO A 1 81 ? 8.158 8.119 -16.088 1.00 87.38 81 PRO A N 1
ATOM 634 C CA . PRO A 1 81 ? 8.168 8.789 -14.796 1.00 87.38 81 PRO A CA 1
ATOM 635 C C . PRO A 1 81 ? 9.531 8.640 -14.105 1.00 87.38 81 PRO A C 1
ATOM 637 O O . PRO A 1 81 ? 10.153 7.582 -14.227 1.00 87.38 81 PRO A O 1
ATOM 640 N N . PRO A 1 82 ? 9.998 9.653 -13.355 1.00 86.50 82 PRO A N 1
ATOM 641 C CA . PRO A 1 82 ? 11.246 9.553 -12.612 1.00 86.50 82 PRO A CA 1
ATOM 642 C C . PRO A 1 82 ? 11.244 8.356 -11.660 1.00 86.50 82 PRO A C 1
ATOM 644 O O . PRO A 1 82 ? 10.232 8.065 -11.016 1.00 86.50 82 PRO A O 1
ATOM 647 N N . ALA A 1 83 ? 12.394 7.689 -11.536 1.00 84.00 83 ALA A N 1
ATOM 648 C CA . ALA A 1 83 ? 12.548 6.622 -10.560 1.00 84.00 83 ALA A CA 1
ATOM 649 C C . ALA A 1 83 ? 12.335 7.185 -9.137 1.00 84.00 83 ALA A C 1
ATOM 651 O O . ALA A 1 83 ? 12.932 8.206 -8.779 1.00 84.00 83 ALA A O 1
ATOM 652 N N . PRO A 1 84 ? 11.484 6.551 -8.319 1.00 82.81 84 PRO A N 1
ATOM 653 C CA . PRO A 1 84 ? 11.194 7.021 -6.977 1.00 82.81 84 PRO A CA 1
ATOM 654 C C . PRO A 1 84 ? 12.408 6.826 -6.067 1.00 82.81 84 PRO A C 1
ATOM 656 O O . PRO A 1 84 ? 13.240 5.943 -6.275 1.00 82.81 84 PRO A O 1
ATOM 659 N N . HIS A 1 85 ? 12.507 7.647 -5.022 1.00 86.12 85 HIS A N 1
ATOM 660 C CA . HIS A 1 85 ? 13.553 7.483 -4.021 1.00 86.12 85 HIS A CA 1
ATOM 661 C C . HIS A 1 85 ? 13.208 6.321 -3.078 1.00 86.12 85 HIS A C 1
ATOM 663 O O . HIS A 1 85 ? 12.598 6.516 -2.027 1.00 86.12 85 HIS A O 1
ATOM 669 N N . THR A 1 86 ? 13.590 5.106 -3.468 1.00 88.38 86 THR A N 1
ATOM 670 C CA . THR A 1 86 ? 13.411 3.901 -2.653 1.00 88.38 86 THR A CA 1
ATOM 671 C C . THR A 1 86 ? 14.678 3.594 -1.854 1.00 88.38 86 THR A C 1
ATOM 673 O O . THR A 1 86 ? 15.756 3.461 -2.440 1.00 88.38 86 THR A O 1
ATOM 676 N N . PRO A 1 87 ? 14.588 3.409 -0.524 1.00 91.88 87 PRO A N 1
ATOM 677 C CA . PRO A 1 87 ? 15.688 2.866 0.258 1.00 91.88 87 PRO A CA 1
ATOM 678 C C . PRO A 1 87 ? 16.099 1.496 -0.286 1.00 91.88 87 PRO A C 1
ATOM 680 O O . PRO A 1 87 ? 15.271 0.591 -0.369 1.00 91.88 87 PRO A O 1
ATOM 683 N N . ARG A 1 88 ? 17.384 1.297 -0.591 1.00 93.12 88 ARG A N 1
ATOM 684 C CA . ARG A 1 88 ? 17.939 -0.029 -0.914 1.00 93.12 88 ARG A CA 1
ATOM 685 C C . ARG A 1 88 ? 18.173 -0.837 0.367 1.00 93.12 88 ARG A C 1
ATOM 687 O O . ARG A 1 88 ? 19.295 -1.203 0.702 1.00 93.12 88 ARG A O 1
ATOM 694 N N . ASP A 1 89 ? 17.107 -1.013 1.135 1.00 93.94 89 ASP A N 1
ATOM 695 C CA . ASP A 1 89 ? 17.115 -1.636 2.451 1.00 93.94 89 ASP A CA 1
ATOM 696 C C . ASP A 1 89 ? 15.798 -2.382 2.662 1.00 93.94 89 ASP A C 1
ATOM 698 O O . ASP A 1 89 ? 14.725 -1.784 2.802 1.00 93.94 89 ASP A O 1
ATOM 702 N N . PHE A 1 90 ? 15.910 -3.708 2.724 1.00 94.38 90 P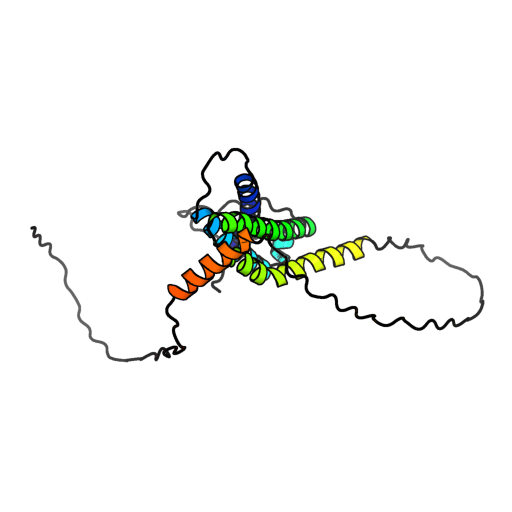HE A N 1
ATOM 703 C CA . PHE A 1 90 ? 14.766 -4.584 2.920 1.00 94.38 90 PHE A CA 1
ATOM 704 C C . PHE A 1 90 ? 13.996 -4.262 4.196 1.00 94.38 90 PHE A C 1
ATOM 706 O O . PHE A 1 90 ? 12.768 -4.268 4.186 1.00 94.38 90 PHE A O 1
ATOM 713 N N . GLN A 1 91 ? 14.684 -3.993 5.307 1.00 94.06 91 GLN A N 1
ATOM 714 C CA . GLN A 1 91 ? 14.022 -3.762 6.591 1.00 94.06 91 GLN A CA 1
ATOM 715 C C . GLN A 1 91 ? 13.241 -2.458 6.591 1.00 94.06 91 GLN A C 1
ATOM 717 O O . GLN A 1 91 ? 12.099 -2.423 7.055 1.00 94.06 91 GLN A O 1
ATOM 722 N N . LYS A 1 92 ? 13.805 -1.406 5.997 1.00 95.00 92 LYS A N 1
ATOM 723 C CA . LYS A 1 92 ? 13.092 -0.134 5.852 1.00 95.00 92 LYS A CA 1
ATOM 724 C C . LYS A 1 92 ? 11.853 -0.293 4.981 1.00 95.00 92 LYS A C 1
ATOM 726 O O . LYS A 1 92 ? 10.783 0.161 5.378 1.00 95.00 92 LYS A O 1
ATOM 731 N N . ASN A 1 93 ? 11.952 -0.971 3.839 1.00 96.81 93 ASN A N 1
ATOM 732 C CA . ASN A 1 93 ? 10.794 -1.170 2.963 1.00 96.81 93 ASN A CA 1
ATOM 733 C C . ASN A 1 93 ? 9.743 -2.101 3.576 1.00 96.81 93 ASN A C 1
ATOM 735 O O . ASN A 1 93 ? 8.548 -1.863 3.398 1.00 96.81 93 ASN A O 1
ATOM 739 N N . LEU A 1 94 ? 10.158 -3.096 4.363 1.00 97.38 94 LEU A N 1
ATOM 740 C CA . LEU A 1 94 ? 9.252 -3.958 5.123 1.00 97.38 94 LEU A CA 1
ATOM 741 C C . LEU A 1 94 ? 8.436 -3.136 6.132 1.00 97.38 94 LEU A C 1
ATOM 743 O O . LEU A 1 94 ? 7.205 -3.186 6.128 1.00 97.38 94 LEU A O 1
ATOM 747 N N . ALA A 1 95 ? 9.106 -2.306 6.935 1.00 97.12 95 ALA A N 1
ATOM 748 C CA . ALA A 1 95 ? 8.455 -1.434 7.911 1.00 97.12 95 ALA A CA 1
ATOM 749 C C . ALA A 1 95 ? 7.533 -0.392 7.250 1.00 97.12 95 ALA A C 1
ATOM 751 O O . ALA A 1 95 ? 6.411 -0.164 7.716 1.00 97.12 95 ALA A O 1
ATOM 752 N N . ARG A 1 96 ? 7.969 0.208 6.133 1.00 97.56 96 ARG A N 1
ATOM 753 C CA . ARG A 1 96 ? 7.156 1.140 5.331 1.00 97.56 96 ARG A CA 1
ATOM 754 C C . ARG A 1 96 ? 5.906 0.462 4.777 1.00 97.56 96 ARG A C 1
ATOM 756 O O . ARG A 1 96 ? 4.839 1.064 4.817 1.00 97.56 96 ARG A O 1
ATOM 763 N N . SER A 1 97 ? 6.011 -0.792 4.337 1.00 98.31 97 SER A N 1
ATOM 764 C CA . SER A 1 97 ? 4.877 -1.554 3.800 1.00 98.31 97 SER A CA 1
ATOM 765 C C . SER A 1 97 ? 3.814 -1.831 4.859 1.00 98.31 97 SER A C 1
ATOM 767 O O . SER A 1 97 ? 2.636 -1.551 4.645 1.00 98.31 97 SER A O 1
ATOM 769 N N . ILE A 1 98 ? 4.235 -2.299 6.039 1.00 98.44 98 ILE A N 1
ATOM 770 C CA . ILE A 1 98 ? 3.342 -2.512 7.189 1.00 98.44 98 ILE A CA 1
ATOM 771 C C . ILE A 1 98 ? 2.670 -1.194 7.587 1.00 98.44 98 ILE A C 1
ATOM 773 O O . ILE A 1 98 ? 1.461 -1.147 7.819 1.00 98.44 98 ILE A O 1
ATOM 777 N N . THR A 1 99 ? 3.448 -0.112 7.646 1.00 98.44 99 THR A N 1
ATOM 778 C CA . THR A 1 99 ? 2.936 1.218 7.987 1.00 98.44 99 THR A CA 1
ATOM 779 C C . THR A 1 99 ? 1.917 1.693 6.953 1.00 98.44 99 THR A C 1
ATOM 781 O O . THR A 1 99 ? 0.850 2.154 7.339 1.00 98.44 99 THR A O 1
ATOM 784 N N . CYS A 1 100 ? 2.188 1.524 5.658 1.00 98.56 100 CYS A N 1
ATOM 785 C CA . CYS A 1 100 ? 1.280 1.890 4.571 1.00 98.56 100 CYS A CA 1
ATOM 786 C C . CYS A 1 100 ? -0.093 1.215 4.719 1.00 98.56 100 CYS A C 1
ATOM 788 O O . CYS A 1 100 ? -1.112 1.905 4.735 1.00 98.56 100 CYS A O 1
ATOM 790 N N . ILE A 1 101 ? -0.128 -0.108 4.930 1.00 98.56 101 ILE A N 1
ATOM 791 C CA . ILE A 1 101 ? -1.381 -0.866 5.117 1.00 98.56 101 ILE A CA 1
ATOM 792 C C . ILE A 1 101 ? -2.172 -0.328 6.317 1.00 98.56 101 ILE A C 1
ATOM 794 O O . ILE A 1 101 ? -3.381 -0.100 6.217 1.00 98.56 101 ILE A O 1
ATOM 798 N N . LYS A 1 102 ? -1.497 -0.068 7.443 1.00 98.38 102 LYS A N 1
ATOM 799 C CA . LYS A 1 102 ? -2.136 0.494 8.645 1.00 98.38 102 LYS A CA 1
ATOM 800 C C . LYS A 1 102 ? -2.709 1.888 8.379 1.00 98.38 102 LYS A C 1
ATOM 802 O O . LYS A 1 102 ? -3.879 2.127 8.648 1.00 98.38 102 LYS A O 1
ATOM 807 N N . ARG A 1 103 ? -1.930 2.773 7.754 1.00 98.38 103 ARG A N 1
ATOM 808 C CA . ARG A 1 103 ? -2.347 4.144 7.417 1.00 98.38 103 ARG A CA 1
ATOM 809 C C . ARG A 1 103 ? -3.563 4.178 6.497 1.00 98.38 103 ARG A C 1
ATOM 811 O O . ARG A 1 103 ? -4.487 4.951 6.735 1.00 98.38 103 ARG A O 1
ATOM 818 N N . LEU A 1 104 ? -3.587 3.328 5.473 1.00 98.19 104 LEU A N 1
ATOM 819 C CA . LEU A 1 104 ? -4.731 3.210 4.568 1.00 98.19 104 LEU A CA 1
ATOM 820 C C . LEU A 1 104 ? -5.972 2.682 5.299 1.00 98.19 104 LEU A C 1
ATOM 822 O O . LEU A 1 104 ? -7.062 3.216 5.108 1.00 98.19 104 LEU A O 1
ATOM 826 N N . THR A 1 105 ? -5.801 1.699 6.187 1.00 97.81 105 THR A N 1
ATOM 827 C CA . THR A 1 105 ? -6.884 1.181 7.040 1.00 97.81 105 THR A CA 1
ATOM 828 C C . THR A 1 105 ? -7.473 2.275 7.933 1.00 97.81 105 THR A C 1
ATOM 830 O O . THR A 1 105 ? -8.694 2.425 7.999 1.00 97.81 105 THR A O 1
ATOM 833 N N . ASP A 1 106 ? -6.619 3.072 8.576 1.00 96.69 106 ASP A N 1
ATOM 834 C CA . ASP A 1 106 ? -7.034 4.172 9.450 1.00 96.69 106 ASP A CA 1
ATOM 835 C C . ASP A 1 106 ? -7.773 5.260 8.661 1.00 96.69 106 ASP A C 1
ATOM 837 O O . ASP A 1 106 ? -8.844 5.711 9.072 1.00 96.69 106 ASP A O 1
ATOM 841 N N . CYS A 1 107 ? -7.252 5.636 7.485 1.00 95.81 107 CYS A N 1
ATOM 842 C CA . CYS A 1 107 ? -7.912 6.589 6.592 1.00 95.81 107 CYS A CA 1
ATOM 843 C C . CYS A 1 107 ? -9.310 6.102 6.186 1.00 95.81 107 CYS A C 1
ATOM 845 O O . CYS A 1 107 ? -10.269 6.870 6.253 1.00 95.81 107 CYS A O 1
ATOM 847 N N . LEU A 1 108 ? -9.458 4.824 5.815 1.00 96.25 108 LEU A N 1
ATOM 848 C CA . LEU A 1 108 ? -10.764 4.242 5.484 1.00 96.25 108 LEU A CA 1
ATOM 849 C C . LEU A 1 108 ? -11.719 4.232 6.683 1.00 96.25 108 LEU A C 1
ATOM 851 O O . LEU A 1 108 ? -12.914 4.444 6.496 1.00 96.25 108 LEU A O 1
ATOM 855 N N . GLY A 1 109 ? -11.215 4.045 7.905 1.00 94.44 109 GLY A N 1
ATOM 856 C CA . GLY A 1 109 ? -12.013 4.180 9.125 1.00 94.44 109 GLY A CA 1
ATOM 857 C C . GLY A 1 109 ? -12.541 5.599 9.332 1.00 94.44 109 GLY A C 1
ATOM 858 O O . GLY A 1 109 ? -13.745 5.787 9.501 1.00 94.44 109 GLY A O 1
ATOM 859 N N . LEU A 1 110 ? -11.669 6.606 9.239 1.00 92.25 110 LEU A N 1
ATOM 860 C CA . LEU A 1 110 ? -12.056 8.020 9.357 1.00 92.25 110 LEU A CA 1
ATOM 861 C C . LEU A 1 110 ? -13.099 8.415 8.307 1.00 92.25 110 LEU A C 1
ATOM 863 O O . LEU A 1 110 ? -14.084 9.095 8.599 1.00 92.25 110 LEU A O 1
ATOM 867 N N . PHE A 1 111 ? -12.897 7.965 7.075 1.00 91.12 111 PHE A N 1
ATOM 868 C CA . PHE A 1 111 ? -13.800 8.227 5.967 1.00 91.12 111 PHE A CA 1
ATOM 869 C C . PHE A 1 111 ? -15.127 7.497 6.095 1.00 91.12 111 PHE A C 1
ATOM 871 O O . PHE A 1 111 ? -16.185 8.086 5.863 1.00 91.12 111 PHE A O 1
ATOM 878 N N . GLY A 1 112 ? -15.104 6.244 6.528 1.00 89.50 112 GLY A N 1
ATOM 879 C CA . GLY A 1 112 ? -16.326 5.506 6.760 1.00 89.50 112 GLY A CA 1
ATOM 880 C C . GLY A 1 112 ? -17.183 6.149 7.861 1.00 89.50 112 GLY A C 1
ATOM 881 O O . GLY A 1 112 ? -18.400 6.152 7.722 1.00 89.50 112 GLY A O 1
ATOM 882 N N . LEU A 1 113 ? -16.586 6.718 8.921 1.00 89.56 113 LEU A N 1
ATOM 883 C CA . LEU A 1 113 ? -17.346 7.387 9.991 1.00 89.56 113 LEU A CA 1
ATOM 884 C C . LEU A 1 113 ? -18.097 8.605 9.450 1.00 89.56 113 LEU A C 1
ATOM 886 O O . LEU A 1 113 ? -19.192 8.922 9.902 1.00 89.56 113 LEU A O 1
ATOM 890 N N . ARG A 1 114 ? -17.510 9.277 8.457 1.00 84.94 114 ARG A N 1
ATOM 891 C CA . ARG A 1 114 ? -18.084 10.468 7.838 1.00 84.94 114 ARG A CA 1
ATOM 892 C C . ARG A 1 114 ? -19.160 10.159 6.798 1.00 84.94 114 ARG A C 1
ATOM 894 O O . ARG A 1 114 ? -20.106 10.930 6.683 1.00 84.94 114 ARG A O 1
ATOM 901 N N . TRP A 1 115 ? -18.992 9.093 6.014 1.00 85.31 115 TRP A N 1
ATOM 902 C CA . TRP A 1 115 ? -19.855 8.798 4.860 1.00 85.31 115 TRP A CA 1
ATOM 903 C C . TRP A 1 115 ? -20.672 7.504 4.976 1.00 85.31 115 TRP A C 1
ATOM 905 O O . TRP A 1 115 ? -21.392 7.175 4.043 1.00 85.31 115 TRP A O 1
ATOM 915 N N . GLY A 1 116 ? -20.572 6.760 6.078 1.00 78.69 116 GLY A N 1
ATOM 916 C CA . GLY A 1 116 ? -21.317 5.512 6.292 1.00 78.69 116 GLY A CA 1
ATOM 917 C C . GLY A 1 116 ? -20.749 4.285 5.564 1.00 78.69 116 GLY A C 1
ATOM 918 O O . GLY A 1 116 ? -21.370 3.227 5.571 1.00 78.69 116 GLY A O 1
ATOM 919 N N . TYR A 1 117 ? -19.557 4.379 4.961 1.00 79.50 117 TYR A N 1
ATOM 920 C CA . TYR A 1 117 ? -18.934 3.298 4.176 1.00 79.50 117 TYR A CA 1
ATOM 921 C C . TYR A 1 117 ? -17.867 2.516 4.962 1.00 79.50 117 TYR A C 1
ATOM 923 O O . TYR A 1 117 ? -16.729 2.370 4.512 1.00 79.50 117 TYR A O 1
ATOM 931 N N . MET A 1 118 ? -18.229 1.972 6.131 1.00 86.12 118 MET A N 1
ATOM 932 C CA . MET A 1 118 ? -17.353 1.054 6.893 1.00 86.12 118 MET A CA 1
ATOM 933 C C . MET A 1 118 ? -16.912 -0.163 6.063 1.00 86.12 118 MET A C 1
ATOM 935 O O . MET A 1 118 ? -15.802 -0.667 6.222 1.00 86.12 118 MET A O 1
ATOM 939 N N . SER A 1 119 ? -17.745 -0.594 5.113 1.00 91.56 119 SER A N 1
ATOM 940 C CA . SER A 1 119 ? -17.511 -1.797 4.311 1.00 91.56 119 SER A CA 1
ATOM 941 C C . SER A 1 119 ? -16.226 -1.756 3.476 1.00 91.56 119 SER A C 1
ATOM 943 O O . SER A 1 119 ? -15.651 -2.812 3.207 1.00 91.56 119 SER A O 1
ATOM 945 N N . TRP A 1 120 ? -15.736 -0.573 3.081 1.00 94.19 120 TRP A N 1
ATOM 946 C CA . TRP A 1 120 ? -14.448 -0.441 2.387 1.00 94.19 120 TRP A CA 1
ATOM 947 C C . TRP A 1 120 ? -13.265 -0.698 3.310 1.00 94.19 120 TRP A C 1
ATOM 949 O O . TRP A 1 120 ? -12.327 -1.381 2.900 1.00 94.19 120 TRP A O 1
ATOM 959 N N . ARG A 1 121 ? -13.326 -0.211 4.555 1.00 96.56 121 ARG A N 1
ATOM 960 C CA . ARG A 1 121 ? -12.331 -0.530 5.583 1.00 96.56 121 ARG A CA 1
ATOM 961 C C . ARG A 1 121 ? -12.312 -2.031 5.838 1.00 96.56 121 ARG A C 1
ATOM 963 O O . ARG A 1 121 ? -11.253 -2.638 5.740 1.00 96.56 121 ARG A O 1
ATOM 970 N N . ASP A 1 122 ? -13.468 -2.623 6.118 1.00 96.56 122 ASP A N 1
ATOM 971 C CA . ASP A 1 122 ? -13.547 -4.031 6.521 1.00 96.56 122 ASP A CA 1
ATOM 972 C C . ASP A 1 122 ? -13.109 -4.969 5.392 1.00 96.56 122 ASP A C 1
ATOM 974 O O . ASP A 1 122 ? -12.401 -5.951 5.616 1.00 96.56 122 ASP A O 1
ATOM 978 N N . ARG A 1 123 ? -13.483 -4.643 4.148 1.00 96.81 123 ARG A N 1
ATOM 979 C CA . ARG A 1 123 ? -13.015 -5.370 2.967 1.00 96.81 123 ARG A CA 1
ATOM 980 C C . ARG A 1 123 ? -11.508 -5.227 2.785 1.00 96.81 123 ARG A C 1
ATOM 982 O O . ARG A 1 123 ? -10.842 -6.234 2.601 1.00 96.81 123 ARG A O 1
ATOM 989 N N . PHE A 1 124 ? -10.972 -4.010 2.882 1.00 97.94 124 PHE A N 1
ATOM 990 C CA . PHE A 1 124 ? -9.532 -3.786 2.770 1.00 97.94 124 PHE A CA 1
ATOM 991 C C . PHE A 1 124 ? -8.746 -4.539 3.851 1.00 97.94 124 PHE A C 1
ATOM 993 O O . PHE A 1 124 ? -7.744 -5.176 3.540 1.00 97.94 124 PHE A O 1
ATOM 1000 N N . GLN A 1 125 ? -9.223 -4.533 5.101 1.00 97.88 125 GLN A N 1
ATOM 1001 C CA . GLN A 1 125 ? -8.613 -5.295 6.191 1.00 97.88 125 GLN A CA 1
ATOM 1002 C C . GLN A 1 125 ? -8.564 -6.785 5.864 1.00 97.88 125 GLN A C 1
ATOM 1004 O O . GLN A 1 125 ? -7.481 -7.364 5.914 1.00 97.88 125 GLN A O 1
ATOM 1009 N N . ARG A 1 126 ? -9.698 -7.364 5.453 1.00 97.94 126 ARG A N 1
ATOM 1010 C CA . ARG A 1 126 ? -9.794 -8.773 5.055 1.00 97.94 126 ARG A CA 1
ATOM 1011 C C . ARG A 1 126 ? -8.836 -9.116 3.912 1.00 97.94 126 ARG A C 1
ATOM 1013 O O . ARG A 1 126 ? -8.127 -10.110 3.990 1.00 97.94 126 ARG A O 1
ATOM 1020 N N . ASP A 1 127 ? -8.779 -8.275 2.882 1.00 97.56 127 ASP A N 1
ATOM 1021 C CA . ASP A 1 127 ? -7.916 -8.497 1.716 1.00 97.56 127 ASP A CA 1
ATOM 1022 C C . ASP A 1 127 ? -6.418 -8.358 2.076 1.00 97.56 127 ASP A C 1
ATOM 1024 O O . ASP A 1 127 ? -5.561 -9.016 1.485 1.00 97.56 127 ASP A O 1
ATOM 1028 N N . SER A 1 128 ? -6.089 -7.518 3.066 1.00 97.94 128 SER A N 1
ATOM 1029 C CA . SER A 1 128 ? -4.712 -7.251 3.508 1.00 97.94 128 SER A CA 1
ATOM 1030 C C . SER A 1 128 ? -4.187 -8.199 4.592 1.00 97.94 128 SER A C 1
ATOM 1032 O O . SER A 1 128 ? -2.980 -8.230 4.830 1.00 97.94 128 SER A O 1
ATOM 1034 N N . GLU A 1 129 ? -5.060 -8.955 5.262 1.00 97.88 129 GLU A N 1
ATOM 1035 C CA . GLU A 1 129 ? -4.757 -9.686 6.500 1.00 97.88 129 GLU A CA 1
ATOM 1036 C C . GLU A 1 129 ? -3.617 -10.699 6.337 1.00 97.88 129 GLU A C 1
ATOM 1038 O O . GLU A 1 129 ? -2.667 -10.716 7.128 1.00 97.88 129 GLU A O 1
ATOM 10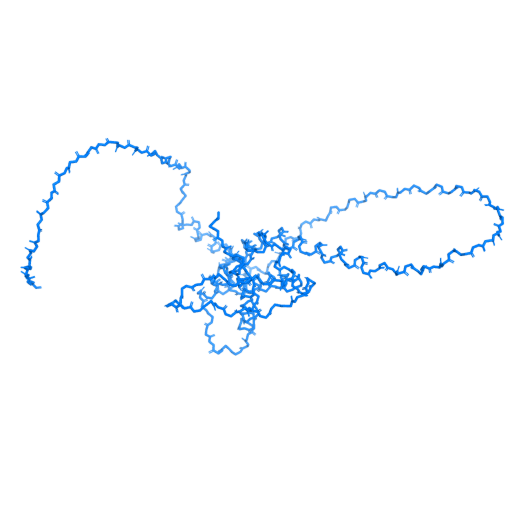43 N N . SER A 1 130 ? -3.671 -11.514 5.281 1.00 97.12 130 SER A N 1
ATOM 1044 C CA . SER A 1 130 ? -2.653 -12.532 5.002 1.00 97.12 130 SER A CA 1
ATOM 1045 C C . SER A 1 130 ? -1.289 -11.906 4.698 1.00 97.12 130 SER A C 1
ATOM 1047 O O . SER A 1 130 ? -0.268 -12.331 5.243 1.00 97.12 130 SER A O 1
ATOM 1049 N N . LEU A 1 131 ? -1.275 -10.844 3.886 1.00 97.44 131 LEU A N 1
ATOM 1050 C CA . LEU A 1 131 ? -0.068 -10.098 3.546 1.00 97.44 131 LEU A CA 1
ATOM 1051 C C . LEU A 1 131 ? 0.528 -9.446 4.792 1.00 97.44 131 LEU A C 1
ATOM 1053 O O . LEU A 1 131 ? 1.713 -9.604 5.067 1.00 97.44 131 LEU A O 1
ATOM 1057 N N . LEU A 1 132 ? -0.291 -8.754 5.583 1.00 97.56 132 LEU A N 1
ATOM 1058 C CA . LEU A 1 132 ? 0.153 -8.098 6.806 1.00 97.56 132 LEU A CA 1
ATOM 1059 C C . LEU A 1 132 ? 0.732 -9.109 7.806 1.00 97.56 132 LEU A C 1
ATOM 1061 O O . LEU A 1 132 ? 1.754 -8.830 8.433 1.00 97.56 132 LEU A O 1
ATOM 1065 N N . SER A 1 133 ? 0.126 -10.289 7.927 1.00 97.00 133 SER A N 1
ATOM 1066 C CA . SER A 1 133 ? 0.632 -11.372 8.779 1.00 97.00 133 SER A CA 1
ATOM 1067 C C . SER A 1 133 ? 1.994 -11.885 8.299 1.00 97.00 133 SER A C 1
ATOM 1069 O O . SER A 1 133 ? 2.927 -11.967 9.099 1.00 97.00 133 SER A O 1
ATOM 1071 N N . SER A 1 134 ? 2.148 -12.132 6.991 1.00 96.44 134 SER A N 1
ATOM 1072 C CA . SER A 1 134 ? 3.428 -12.518 6.370 1.00 96.44 134 SER A CA 1
ATOM 1073 C C . SER A 1 134 ? 4.525 -11.480 6.632 1.00 96.44 134 SER A C 1
ATOM 1075 O O . SER A 1 134 ? 5.622 -11.816 7.089 1.00 96.44 134 SER A O 1
ATOM 1077 N N . LEU A 1 135 ? 4.222 -10.195 6.419 1.00 96.38 135 LEU A N 1
ATOM 1078 C CA . LEU A 1 135 ? 5.176 -9.108 6.639 1.00 96.38 135 LEU A CA 1
ATOM 1079 C C . LEU A 1 135 ? 5.606 -9.026 8.114 1.00 96.38 135 LEU A C 1
ATOM 1081 O O . LEU A 1 135 ? 6.800 -8.918 8.391 1.00 96.38 135 LEU A O 1
ATOM 1085 N N . ASN A 1 136 ? 4.674 -9.127 9.070 1.00 96.00 136 ASN A N 1
ATOM 1086 C CA . ASN A 1 136 ? 5.011 -9.117 10.502 1.00 96.00 136 ASN A CA 1
ATOM 1087 C C . ASN A 1 136 ? 5.856 -10.334 10.908 1.00 96.00 136 ASN A C 1
ATOM 1089 O O . ASN A 1 136 ? 6.840 -10.182 11.631 1.00 96.00 136 ASN A O 1
ATOM 1093 N N . GLN A 1 137 ? 5.550 -11.525 10.388 1.00 95.31 137 GLN A N 1
ATOM 1094 C CA . GLN A 1 137 ? 6.361 -12.718 10.638 1.00 95.31 137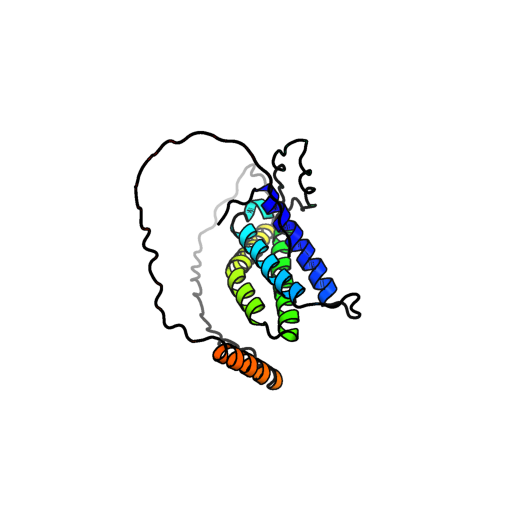 GLN A CA 1
ATOM 1095 C C . GLN A 1 137 ? 7.805 -12.535 10.146 1.00 95.31 137 GLN A C 1
ATOM 1097 O O . GLN A 1 137 ? 8.757 -12.946 10.816 1.00 95.31 137 GLN A O 1
ATOM 1102 N N . ARG A 1 138 ? 7.989 -11.881 8.991 1.00 93.44 138 ARG A N 1
ATOM 1103 C CA . ARG A 1 138 ? 9.315 -11.559 8.441 1.00 93.44 138 ARG A CA 1
ATOM 1104 C C . ARG A 1 138 ? 10.090 -10.562 9.307 1.00 93.44 138 ARG A C 1
ATOM 1106 O O . ARG A 1 138 ? 11.318 -10.652 9.333 1.00 93.44 138 ARG A O 1
ATOM 1113 N N . VAL A 1 139 ? 9.413 -9.655 10.019 1.00 92.25 139 VAL A N 1
ATOM 1114 C CA . VAL A 1 139 ? 10.052 -8.760 11.003 1.00 92.25 139 VAL A CA 1
ATOM 1115 C C . VAL A 1 139 ? 10.631 -9.583 12.156 1.00 92.25 139 VAL A C 1
ATOM 1117 O O . VAL A 1 139 ? 11.828 -9.494 12.425 1.00 92.25 139 VAL A O 1
ATOM 1120 N N . TRP A 1 140 ? 9.821 -10.440 12.785 1.00 88.00 140 TRP A N 1
ATOM 1121 C CA . TRP A 1 140 ? 10.248 -11.230 13.950 1.00 88.00 140 TRP A CA 1
ATOM 1122 C C . TRP A 1 140 ? 11.362 -12.217 13.618 1.00 88.00 140 TRP A C 1
ATOM 1124 O O . TRP A 1 140 ? 12.393 -12.227 14.285 1.00 88.00 140 TRP A O 1
ATOM 1134 N N . LYS A 1 141 ? 11.214 -12.972 12.519 1.00 87.44 141 LYS A N 1
ATOM 1135 C CA . LYS A 1 141 ? 12.225 -13.947 12.084 1.00 87.44 141 LYS A CA 1
ATOM 1136 C C . LYS A 1 141 ? 13.600 -13.306 11.917 1.00 87.44 141 LYS A C 1
ATOM 1138 O O . LYS A 1 141 ? 14.614 -13.941 12.195 1.00 87.44 141 LYS A O 1
ATOM 1143 N N . ARG A 1 142 ? 13.644 -12.060 11.434 1.00 80.50 142 ARG A N 1
ATOM 1144 C CA . ARG A 1 142 ? 14.914 -11.373 11.209 1.00 80.50 142 ARG A CA 1
ATOM 1145 C C . ARG A 1 142 ? 15.484 -10.753 12.485 1.00 80.50 142 ARG A C 1
ATOM 1147 O O . ARG A 1 142 ? 16.705 -10.744 12.645 1.00 80.50 142 ARG A O 1
ATOM 1154 N N . GLN A 1 143 ? 14.620 -10.310 13.397 1.00 74.12 143 GLN A N 1
ATOM 1155 C CA . GLN A 1 143 ? 15.016 -9.803 14.708 1.00 74.12 143 GLN A CA 1
ATOM 1156 C C . GLN A 1 143 ? 15.666 -10.892 15.577 1.00 74.12 143 GLN A C 1
ATOM 1158 O O . GLN A 1 143 ? 16.704 -10.639 16.192 1.00 74.12 143 GLN A O 1
ATOM 1163 N N . ASP A 1 144 ? 15.143 -12.120 15.538 1.00 67.31 144 ASP A N 1
ATOM 1164 C CA . ASP A 1 144 ? 15.744 -13.267 16.232 1.00 67.31 144 ASP A CA 1
ATOM 1165 C C . ASP A 1 144 ? 17.145 -13.594 15.692 1.00 67.31 144 ASP A C 1
ATOM 1167 O O . ASP A 1 144 ? 18.071 -13.840 16.463 1.00 67.31 144 ASP A O 1
ATOM 1171 N N . SER A 1 145 ? 17.354 -13.507 14.373 1.00 61.66 145 SER A N 1
ATOM 1172 C CA . SER A 1 145 ? 18.680 -13.721 13.774 1.00 61.66 145 SER A CA 1
ATOM 1173 C C . SER A 1 145 ? 19.699 -12.616 14.081 1.00 61.66 145 SER A C 1
ATOM 1175 O O . SER A 1 145 ? 20.894 -12.897 14.101 1.00 61.66 145 SER A O 1
ATOM 1177 N N . SER A 1 146 ? 19.266 -11.382 14.359 1.00 59.66 146 SER A N 1
ATOM 1178 C CA . SER A 1 146 ? 20.167 -10.314 14.827 1.00 59.66 146 SER A CA 1
ATOM 1179 C C . SER A 1 146 ? 20.540 -10.424 16.310 1.00 59.66 146 SER A C 1
ATOM 1181 O O . SER A 1 146 ? 21.482 -9.766 16.740 1.00 59.66 146 SER A O 1
ATOM 1183 N N . ASN A 1 147 ? 19.831 -11.257 17.079 1.00 56.84 147 ASN A N 1
ATOM 1184 C CA . ASN A 1 147 ? 20.068 -11.475 18.507 1.00 56.84 147 ASN A CA 1
ATOM 1185 C C . ASN A 1 147 ? 20.936 -12.708 18.805 1.00 56.84 147 ASN A C 1
ATOM 1187 O O . ASN A 1 147 ? 21.111 -13.066 19.968 1.00 56.84 147 ASN A O 1
ATOM 1191 N N . VAL A 1 148 ? 21.506 -13.358 17.784 1.00 57.47 148 VAL A N 1
ATOM 1192 C CA . VAL A 1 148 ? 22.532 -14.383 17.998 1.00 57.47 148 VAL A CA 1
ATOM 1193 C C . VAL A 1 148 ? 23.847 -13.657 18.305 1.00 57.47 148 VAL A C 1
ATOM 1195 O O . VAL A 1 148 ? 24.398 -13.026 17.398 1.00 57.47 148 VAL A O 1
ATOM 1198 N N . PRO A 1 149 ? 24.376 -13.704 19.546 1.00 50.47 149 PRO A N 1
ATOM 1199 C CA . PRO A 1 149 ? 25.693 -13.149 19.815 1.00 50.47 149 PRO A CA 1
ATOM 1200 C C . PRO A 1 149 ? 26.692 -13.862 18.906 1.00 50.47 149 PRO A C 1
ATOM 1202 O O . PRO A 1 149 ? 26.711 -15.094 18.845 1.00 50.47 149 PRO A O 1
ATOM 1205 N N . ALA A 1 150 ? 27.497 -13.086 18.177 1.00 53.84 150 ALA A N 1
ATOM 1206 C CA . ALA A 1 150 ? 28.621 -13.608 17.419 1.00 53.84 150 ALA A CA 1
ATOM 1207 C C . ALA A 1 150 ? 29.418 -14.539 18.340 1.00 53.84 150 ALA A C 1
ATOM 1209 O O . ALA A 1 150 ? 30.017 -14.086 19.316 1.00 53.84 150 ALA A O 1
ATOM 1210 N N . ARG A 1 151 ? 29.382 -15.851 18.071 1.00 50.31 151 ARG A N 1
ATOM 1211 C CA . ARG A 1 151 ? 30.279 -16.789 18.745 1.00 50.31 151 ARG A CA 1
ATOM 1212 C C . ARG A 1 151 ? 31.697 -16.285 18.468 1.00 50.31 151 ARG A C 1
ATOM 1214 O O . ARG A 1 151 ? 32.051 -16.185 17.290 1.00 50.31 151 ARG A O 1
ATOM 1221 N N . PRO A 1 152 ? 32.506 -15.959 19.489 1.00 46.78 152 PRO A N 1
ATOM 1222 C CA . PRO A 1 152 ? 33.906 -15.681 19.247 1.00 46.78 152 PRO A CA 1
ATOM 1223 C C . PRO A 1 152 ? 34.515 -16.965 18.683 1.00 46.78 152 PRO A C 1
ATOM 1225 O O . PRO A 1 152 ? 34.440 -18.029 19.301 1.00 46.78 152 PRO A O 1
ATOM 1228 N N . VAL A 1 153 ? 35.058 -16.874 17.470 1.00 48.53 153 VAL A N 1
ATOM 1229 C CA . VAL A 1 153 ? 35.888 -17.922 16.879 1.00 48.53 153 VAL A CA 1
ATOM 1230 C C . VAL A 1 153 ? 37.187 -17.925 17.677 1.00 48.53 153 VAL A C 1
ATOM 1232 O O . VAL A 1 153 ? 38.136 -17.217 17.351 1.00 48.53 153 VAL A O 1
ATOM 1235 N N . TRP A 1 154 ? 37.212 -18.666 18.782 1.00 42.78 154 TRP A N 1
ATOM 1236 C CA . TRP A 1 154 ? 38.469 -19.028 19.416 1.00 42.78 154 TRP A CA 1
ATOM 1237 C C . TRP A 1 154 ? 39.144 -20.066 18.523 1.00 42.78 154 TRP A C 1
ATOM 1239 O O . TRP A 1 154 ? 38.641 -21.174 18.336 1.00 42.78 154 TRP A O 1
ATOM 1249 N N . ASN A 1 155 ? 40.253 -19.641 17.920 1.00 46.06 155 ASN A N 1
ATOM 1250 C CA . ASN A 1 155 ? 41.174 -20.473 17.163 1.00 46.06 155 ASN A CA 1
ATOM 1251 C C . ASN A 1 155 ? 41.569 -21.700 17.994 1.00 46.06 155 ASN A C 1
ATOM 1253 O O . ASN A 1 155 ? 42.177 -21.562 19.053 1.00 46.06 155 ASN A O 1
ATOM 1257 N N . TYR A 1 156 ? 41.250 -22.893 17.496 1.00 42.12 156 TYR A N 1
ATOM 1258 C CA . TYR A 1 156 ? 41.823 -24.132 18.006 1.00 42.12 156 TYR A CA 1
ATOM 1259 C C . TYR A 1 156 ? 43.220 -24.299 17.408 1.00 42.12 156 TYR A C 1
ATOM 1261 O O . TYR A 1 156 ? 43.370 -24.739 16.270 1.00 42.12 156 TYR A O 1
ATOM 1269 N N . ALA A 1 157 ? 44.236 -23.950 18.191 1.00 41.59 157 ALA A N 1
ATOM 1270 C CA . ALA A 1 157 ? 45.557 -24.542 18.074 1.00 41.59 157 ALA A CA 1
ATOM 1271 C C . ALA A 1 157 ? 45.870 -25.230 19.408 1.00 41.59 157 ALA A C 1
ATOM 1273 O O . ALA A 1 157 ? 46.080 -24.575 20.420 1.00 41.59 157 ALA A O 1
ATOM 1274 N N . ASP A 1 158 ? 45.821 -26.556 19.337 1.00 37.72 158 ASP A N 1
ATOM 1275 C CA . ASP A 1 158 ? 46.536 -27.556 20.122 1.00 37.72 158 ASP A CA 1
ATOM 1276 C C . ASP A 1 158 ? 46.500 -27.600 21.665 1.00 37.72 158 ASP A C 1
ATOM 1278 O O . ASP A 1 158 ? 46.870 -26.683 22.388 1.00 37.72 158 ASP A O 1
ATOM 1282 N N . SER A 1 159 ? 46.267 -28.845 22.098 1.00 41.47 159 SER A N 1
ATOM 1283 C CA . SER A 1 159 ? 46.870 -29.536 23.245 1.00 41.47 159 SER A CA 1
ATOM 1284 C C . SER A 1 159 ? 46.178 -29.550 24.620 1.00 41.47 159 SER A C 1
ATOM 1286 O O . SER A 1 159 ? 46.362 -28.682 25.461 1.00 41.47 159 SER A O 1
ATOM 1288 N N . ILE A 1 160 ? 45.545 -30.712 24.852 1.00 41.28 160 ILE A N 1
ATOM 1289 C CA . ILE A 1 160 ? 45.596 -31.578 26.051 1.00 41.28 160 ILE A CA 1
ATOM 1290 C C . ILE A 1 160 ? 44.974 -31.059 27.362 1.00 41.28 160 ILE A C 1
ATOM 1292 O O . ILE A 1 160 ? 45.604 -30.321 28.108 1.00 41.28 160 ILE A O 1
ATOM 1296 N N . ALA A 1 161 ? 43.819 -31.633 27.738 1.00 40.56 161 ALA A N 1
ATOM 1297 C CA . ALA A 1 161 ? 43.503 -32.003 29.129 1.00 40.56 161 ALA A CA 1
ATOM 1298 C C . ALA A 1 161 ? 42.325 -33.011 29.208 1.00 40.56 161 ALA A C 1
ATOM 1300 O O . ALA A 1 161 ? 41.507 -33.050 28.287 1.00 40.56 161 ALA A O 1
ATOM 1301 N N . PRO A 1 162 ? 42.243 -33.851 30.264 1.00 48.22 162 PRO A N 1
ATOM 1302 C CA . PRO A 1 162 ? 41.581 -35.153 30.208 1.00 48.22 162 PRO A CA 1
ATOM 1303 C C . PRO A 1 162 ? 40.186 -35.235 30.861 1.00 48.22 162 PRO A C 1
ATOM 1305 O O . PRO A 1 162 ? 39.845 -34.490 31.773 1.00 48.22 162 PRO A O 1
ATOM 1308 N N . LEU A 1 163 ? 39.436 -36.220 30.352 1.00 52.59 163 LEU A N 1
ATOM 1309 C CA . LEU A 1 163 ? 38.330 -37.027 30.899 1.00 52.59 163 LEU A CA 1
ATOM 1310 C C . LEU A 1 163 ? 37.715 -36.650 32.265 1.00 52.59 163 LEU A C 1
ATOM 1312 O O . LEU A 1 163 ? 38.350 -36.797 33.307 1.00 52.59 163 LEU A O 1
ATOM 1316 N N . ALA A 1 164 ? 36.404 -36.378 32.256 1.00 42.50 164 ALA A N 1
ATOM 1317 C CA . ALA A 1 164 ? 35.488 -36.552 33.391 1.00 42.50 164 ALA A CA 1
ATOM 1318 C C . ALA A 1 164 ? 34.030 -36.715 32.884 1.00 42.50 164 ALA A C 1
ATOM 1320 O O . ALA A 1 164 ? 33.738 -36.301 31.762 1.00 42.50 164 ALA A O 1
ATOM 1321 N N . PRO A 1 165 ? 33.144 -37.389 33.645 1.00 42.88 165 PRO A N 1
ATOM 1322 C CA . PRO A 1 165 ? 32.218 -38.386 33.108 1.00 42.88 165 PRO A CA 1
ATOM 1323 C C . PRO A 1 165 ? 30.786 -37.900 32.849 1.00 42.88 165 PRO A C 1
ATOM 1325 O O . PRO A 1 165 ? 30.351 -36.849 33.306 1.00 42.88 165 PRO A O 1
ATOM 1328 N N . LEU A 1 166 ? 30.072 -38.755 32.112 1.00 48.97 166 LEU A N 1
ATOM 1329 C CA . LEU A 1 166 ? 28.645 -38.723 31.810 1.00 48.97 166 LEU A CA 1
ATOM 1330 C C . LEU A 1 166 ? 27.788 -38.609 33.080 1.00 48.97 166 LEU A C 1
ATOM 1332 O O . LEU A 1 166 ? 27.836 -39.489 33.939 1.00 48.97 166 LEU A O 1
ATOM 1336 N N . THR A 1 167 ? 26.915 -37.603 33.113 1.00 41.09 167 THR A N 1
ATOM 1337 C CA . THR A 1 167 ? 25.696 -37.640 33.923 1.00 41.09 167 THR A CA 1
ATOM 1338 C C . THR A 1 167 ? 24.529 -37.219 33.038 1.00 41.09 167 THR A C 1
ATOM 1340 O O . THR A 1 167 ? 24.416 -36.064 32.630 1.00 41.09 167 THR A O 1
ATOM 1343 N N . GLU A 1 168 ? 23.694 -38.197 32.693 1.00 41.38 168 GLU A N 1
ATOM 1344 C CA . GLU A 1 168 ? 22.372 -37.987 32.118 1.00 41.38 168 GLU A CA 1
ATOM 1345 C C . GLU A 1 168 ? 21.502 -37.219 33.115 1.00 41.38 168 GLU A C 1
ATOM 1347 O O . GLU A 1 168 ? 21.241 -37.697 34.218 1.00 41.38 168 GLU A O 1
ATOM 1352 N N . THR A 1 169 ? 20.981 -36.068 32.697 1.00 36.69 169 THR A N 1
ATOM 1353 C CA . THR A 1 169 ? 19.773 -35.504 33.301 1.00 36.69 169 THR A CA 1
ATOM 1354 C C . THR A 1 169 ? 18.724 -35.400 32.207 1.00 36.69 169 THR A C 1
ATOM 1356 O O . THR A 1 169 ? 18.693 -34.455 31.420 1.00 36.69 169 THR A O 1
ATOM 1359 N N . ILE A 1 170 ? 17.882 -36.429 32.146 1.00 37.75 170 ILE A N 1
ATOM 1360 C CA . ILE A 1 170 ? 16.637 -36.459 31.383 1.00 37.75 170 ILE A CA 1
ATOM 1361 C C . ILE A 1 170 ? 15.711 -35.394 31.982 1.00 37.75 170 ILE A C 1
ATOM 1363 O O . ILE A 1 170 ? 15.228 -35.544 33.102 1.00 37.75 170 ILE A O 1
ATOM 1367 N N . ILE A 1 171 ? 15.464 -34.315 31.240 1.00 42.06 171 ILE A N 1
ATOM 1368 C CA . ILE A 1 171 ? 14.385 -33.361 31.520 1.00 42.06 171 ILE A CA 1
ATOM 1369 C C . ILE A 1 171 ? 13.352 -33.531 30.396 1.00 42.06 171 ILE A C 1
ATOM 1371 O O . ILE A 1 171 ? 13.675 -33.239 29.243 1.00 42.06 171 ILE A O 1
ATOM 1375 N N . PRO A 1 172 ? 12.135 -34.036 30.675 1.00 52.47 172 PRO A N 1
ATOM 1376 C CA . PRO A 1 172 ? 11.081 -34.118 29.671 1.00 52.47 172 PRO A CA 1
ATOM 1377 C C . PRO A 1 172 ? 10.509 -32.721 29.340 1.00 52.47 172 PRO A C 1
ATOM 1379 O O . PRO A 1 172 ? 10.526 -31.826 30.188 1.00 52.47 172 PRO A O 1
ATOM 1382 N N . PRO A 1 173 ? 9.986 -32.518 28.117 1.00 52.75 173 PRO A N 1
ATOM 1383 C CA . PRO A 1 173 ? 9.461 -31.231 27.662 1.00 52.75 173 PRO A CA 1
ATOM 1384 C C . PRO A 1 173 ? 8.075 -30.944 28.267 1.00 52.75 173 PRO A C 1
ATOM 1386 O O . PRO A 1 173 ? 7.250 -31.858 28.338 1.00 52.75 173 PRO A O 1
ATOM 1389 N N . PRO A 1 174 ? 7.735 -29.693 28.630 1.00 47.31 174 PRO A N 1
ATOM 1390 C CA . PRO A 1 174 ? 6.345 -29.333 28.865 1.00 47.31 174 PRO A CA 1
ATOM 1391 C C . PRO A 1 174 ? 5.644 -29.082 27.519 1.00 47.31 174 PRO A C 1
ATOM 1393 O O . PRO A 1 174 ? 6.031 -28.208 26.743 1.00 47.31 174 PRO A O 1
ATOM 1396 N N . GLY A 1 175 ? 4.625 -29.896 27.236 1.00 42.78 175 GLY A N 1
ATOM 1397 C CA . GLY A 1 175 ? 3.719 -29.749 26.095 1.00 42.78 175 GLY A CA 1
ATOM 1398 C C . GLY A 1 175 ? 2.780 -28.533 26.202 1.00 42.78 175 GLY A C 1
ATOM 1399 O O . GLY A 1 175 ? 2.791 -27.810 27.199 1.00 42.78 175 GLY A O 1
ATOM 1400 N N . PRO A 1 176 ? 1.965 -28.280 25.161 1.00 43.62 176 PRO A N 1
ATOM 1401 C CA . PRO A 1 176 ? 1.298 -27.003 24.952 1.00 43.62 176 PRO A CA 1
ATOM 1402 C C . PRO A 1 176 ? 0.031 -26.885 25.805 1.00 43.62 176 PRO A C 1
ATOM 1404 O O . PRO A 1 176 ? -0.924 -27.640 25.630 1.00 43.62 176 PRO A O 1
ATOM 1407 N N . HIS A 1 177 ? -0.023 -25.882 26.679 1.00 43.25 177 HIS A N 1
ATOM 1408 C CA . HIS A 1 177 ? -1.286 -25.437 27.261 1.00 43.25 177 HIS A CA 1
ATOM 1409 C C . HIS A 1 177 ? -2.043 -24.596 26.226 1.00 43.25 177 HIS A C 1
ATOM 1411 O O . HIS A 1 177 ? -1.712 -23.438 25.978 1.00 43.25 177 HIS A O 1
ATOM 1417 N N . GLN A 1 178 ? -3.067 -25.188 25.607 1.00 43.44 178 GLN A N 1
ATOM 1418 C CA . GLN A 1 178 ? -4.087 -24.440 24.877 1.00 43.44 178 GLN A CA 1
ATOM 1419 C C . GLN A 1 178 ? -4.973 -23.702 25.884 1.00 43.44 178 GLN A C 1
ATOM 1421 O O . GLN A 1 178 ? -5.752 -24.325 26.602 1.00 43.44 178 GLN A O 1
ATOM 1426 N N . HIS A 1 179 ? -4.876 -22.375 25.920 1.00 36.94 179 HIS A N 1
ATOM 1427 C CA . HIS A 1 179 ? -5.909 -21.534 26.510 1.00 36.94 179 HIS A CA 1
ATOM 1428 C C . HIS A 1 179 ? -6.667 -20.855 25.369 1.00 36.94 179 HIS A C 1
ATOM 1430 O O . HIS A 1 179 ? -6.186 -19.901 24.762 1.00 36.94 179 HIS A O 1
ATOM 1436 N N . LEU A 1 180 ? -7.864 -21.360 25.072 1.00 41.31 180 LEU A N 1
ATOM 1437 C CA . LEU A 1 180 ? -8.851 -20.665 24.248 1.00 41.31 180 LEU A CA 1
ATOM 1438 C C . LEU A 1 180 ? -9.210 -19.351 24.955 1.00 41.31 180 LEU A C 1
ATOM 1440 O O . LEU A 1 180 ? -9.736 -19.373 26.067 1.00 41.31 180 LEU A O 1
ATOM 1444 N N . GLN A 1 181 ? -8.872 -18.209 24.359 1.00 41.00 181 GLN A N 1
ATOM 1445 C CA . GLN A 1 181 ? -9.424 -16.914 24.764 1.00 41.00 181 GLN A CA 1
ATOM 1446 C C . GLN A 1 181 ? -10.740 -16.688 24.005 1.00 41.00 181 GLN A C 1
ATOM 1448 O O . GLN A 1 181 ? -10.788 -16.951 22.800 1.00 41.00 181 GLN A O 1
ATOM 1453 N N . PRO A 1 182 ? -11.814 -16.221 24.664 1.00 40.00 182 PRO A N 1
ATOM 1454 C CA . PRO A 1 182 ? -13.048 -15.880 23.975 1.00 40.00 182 PRO A CA 1
ATOM 1455 C C . PRO A 1 182 ? -12.858 -14.634 23.101 1.00 40.00 182 PRO A C 1
ATOM 1457 O O . PRO A 1 182 ? -12.181 -13.676 23.474 1.00 40.00 182 PRO A O 1
ATOM 1460 N N . LEU A 1 183 ? -13.485 -14.676 21.925 1.00 36.12 183 LEU A N 1
ATOM 1461 C CA . LEU A 1 183 ? -13.573 -13.603 20.942 1.00 36.12 183 LEU A CA 1
ATOM 1462 C C . LEU A 1 183 ? -14.177 -12.346 21.588 1.00 36.12 183 LEU A C 1
ATOM 1464 O O . LEU A 1 183 ? -15.362 -12.315 21.914 1.00 36.12 183 LEU A O 1
ATOM 1468 N N . ILE A 1 184 ? -13.364 -11.308 21.774 1.00 37.97 184 ILE A N 1
ATOM 1469 C CA . ILE A 1 184 ? -13.826 -10.013 22.271 1.00 37.97 184 ILE A CA 1
ATOM 1470 C C . ILE A 1 184 ? -14.453 -9.269 21.087 1.00 37.97 184 ILE A C 1
ATOM 1472 O O . ILE A 1 184 ? -13.752 -8.695 20.255 1.00 37.97 184 ILE A O 1
ATOM 1476 N N . THR A 1 185 ? -15.778 -9.299 20.976 1.00 41.19 185 THR A N 1
ATOM 1477 C CA . THR A 1 185 ? -16.513 -8.351 20.129 1.00 41.19 185 THR A CA 1
ATOM 1478 C C . THR A 1 185 ? -16.315 -6.937 20.683 1.00 41.19 185 THR A C 1
ATOM 1480 O O . THR A 1 185 ? -16.552 -6.729 21.874 1.00 41.19 185 THR A O 1
ATOM 1483 N N . PRO A 1 186 ? -15.894 -5.950 19.873 1.00 38.22 186 PRO A N 1
ATOM 1484 C CA . PRO A 1 186 ? -15.822 -4.568 20.327 1.00 38.22 186 PRO A CA 1
ATOM 1485 C C . PRO A 1 186 ? -17.237 -4.048 20.618 1.00 38.22 186 PRO A C 1
ATOM 1487 O O . PRO A 1 186 ? -18.059 -3.897 19.715 1.00 38.22 186 PRO A O 1
ATOM 1490 N N . THR A 1 187 ? -17.522 -3.781 21.892 1.00 44.47 187 THR A N 1
ATOM 1491 C CA . THR A 1 187 ? -18.745 -3.096 22.326 1.00 44.47 187 THR A CA 1
ATOM 1492 C C . THR A 1 187 ? -18.622 -1.614 21.982 1.00 44.47 187 THR A C 1
ATOM 1494 O O . THR A 1 187 ? -17.868 -0.880 22.620 1.00 44.47 187 THR A O 1
ATOM 1497 N N . TYR A 1 188 ? -19.345 -1.180 20.951 1.00 45.06 188 TYR A N 1
ATOM 1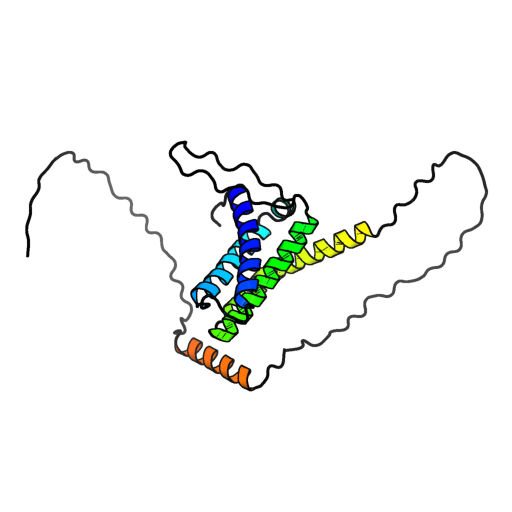498 C CA . TYR A 1 188 ? -19.495 0.232 20.605 1.00 45.06 188 TYR A CA 1
ATOM 1499 C C . TYR A 1 188 ? -20.561 0.899 21.490 1.00 45.06 188 TYR A C 1
ATOM 1501 O O . TYR A 1 188 ? -21.487 0.219 21.940 1.00 45.06 188 TYR A O 1
ATOM 1509 N N . PRO A 1 189 ? -20.471 2.220 21.726 1.00 52.84 189 PRO A N 1
ATOM 1510 C CA . PRO A 1 189 ? -21.546 2.964 22.369 1.00 52.84 189 PRO A CA 1
ATOM 1511 C C . PRO A 1 189 ? -22.861 2.829 21.571 1.00 52.84 189 PRO A C 1
ATOM 1513 O O . PRO A 1 189 ? -22.823 2.781 20.336 1.00 52.84 189 PRO A O 1
ATOM 1516 N N . PRO A 1 190 ? -24.026 2.781 22.247 1.00 52.56 190 PRO A N 1
ATOM 1517 C CA . PRO A 1 190 ? -25.313 2.422 21.636 1.00 52.56 190 PRO A CA 1
ATOM 1518 C C . PRO A 1 190 ? -25.745 3.364 20.499 1.00 52.56 190 PRO A C 1
ATOM 1520 O O . PRO A 1 190 ? -26.411 2.943 19.555 1.00 52.56 190 PRO A O 1
ATOM 1523 N N . GLU A 1 191 ? -25.297 4.619 20.525 1.00 54.94 191 GLU A N 1
ATOM 1524 C CA . GLU A 1 191 ? -25.558 5.614 19.476 1.00 54.94 191 GLU A CA 1
ATOM 1525 C C . GLU A 1 191 ? -24.927 5.272 18.112 1.00 54.94 191 GLU A C 1
ATOM 1527 O O . GLU A 1 191 ? -25.477 5.618 17.066 1.00 54.94 191 GLU A O 1
ATOM 1532 N N . PHE A 1 192 ? -23.819 4.524 18.088 1.00 48.75 192 PHE A N 1
ATOM 1533 C CA . PHE A 1 192 ? -23.185 4.079 16.840 1.00 48.75 192 PHE A CA 1
ATOM 1534 C C . PHE A 1 192 ? -23.771 2.766 16.299 1.00 48.75 192 PHE A C 1
ATOM 1536 O O . PHE A 1 192 ? -23.666 2.493 15.098 1.00 48.75 192 PHE A O 1
ATOM 1543 N N . GLN A 1 193 ? -24.428 1.965 17.144 1.00 52.56 193 GLN A N 1
ATOM 1544 C CA . GLN A 1 193 ? -25.097 0.731 16.715 1.00 52.56 193 GLN A CA 1
ATOM 1545 C C . GLN A 1 193 ? -26.325 1.042 15.846 1.00 52.56 193 GLN A C 1
ATOM 1547 O O . GLN A 1 193 ? -26.463 0.470 14.765 1.00 52.56 193 GLN A O 1
ATOM 1552 N N . GLN A 1 194 ? -27.131 2.037 16.237 1.00 50.50 194 GLN A N 1
ATOM 1553 C CA . GLN A 1 194 ? -28.320 2.456 15.481 1.00 50.50 194 GLN A CA 1
ATOM 1554 C C . GLN A 1 194 ? -27.995 2.976 14.078 1.00 50.50 194 GLN A C 1
ATOM 1556 O O . GLN A 1 194 ? -28.676 2.623 13.117 1.00 50.50 194 GLN A O 1
ATOM 1561 N N . CYS A 1 195 ? -26.930 3.770 13.926 1.00 46.66 195 CYS A N 1
ATOM 1562 C CA . CYS A 1 195 ? -26.492 4.223 12.604 1.00 46.66 195 CYS A CA 1
ATOM 1563 C C . CYS A 1 195 ? -26.113 3.039 11.703 1.00 46.66 195 CYS A C 1
ATOM 1565 O O . CYS A 1 195 ? -26.459 3.024 10.524 1.00 46.66 195 CYS A O 1
ATOM 1567 N N . THR A 1 196 ? -25.443 2.025 12.251 1.00 53.94 196 THR A N 1
ATOM 1568 C CA . THR A 1 196 ? -24.995 0.857 11.480 1.00 53.94 196 THR A CA 1
ATOM 1569 C C . THR A 1 196 ? -26.176 -0.002 11.012 1.00 53.94 196 THR A C 1
ATOM 1571 O O . THR A 1 196 ? -26.224 -0.391 9.843 1.00 53.94 196 THR A O 1
ATOM 1574 N N . GLU A 1 197 ? -27.166 -0.229 11.880 1.00 55.41 197 GLU A N 1
ATOM 1575 C CA . GLU A 1 197 ? -28.413 -0.932 11.538 1.00 55.41 197 GLU A CA 1
ATOM 1576 C C . GLU A 1 197 ? -29.260 -0.152 10.522 1.00 55.41 197 GLU A C 1
ATOM 1578 O O . GLU A 1 197 ? -29.828 -0.733 9.591 1.00 55.41 197 GLU A O 1
ATOM 1583 N N . PHE A 1 198 ? -29.302 1.177 10.638 1.00 53.31 198 PHE A N 1
ATOM 1584 C CA . PHE A 1 198 ? -30.007 2.036 9.690 1.00 53.31 198 PHE A CA 1
ATOM 1585 C C . PHE A 1 198 ? -29.396 1.954 8.283 1.00 53.31 198 PHE A C 1
ATOM 1587 O O . PHE A 1 198 ? -30.116 1.743 7.309 1.00 53.31 198 PHE A O 1
ATOM 1594 N N . TYR A 1 199 ? -28.068 2.030 8.151 1.00 52.66 199 TYR A N 1
ATOM 1595 C CA . TYR A 1 199 ? -27.418 1.899 6.842 1.00 52.66 199 TYR A CA 1
ATOM 1596 C C . TYR A 1 199 ? -27.519 0.477 6.267 1.00 52.66 199 TYR A C 1
ATOM 1598 O O . TYR A 1 199 ? -27.735 0.328 5.063 1.00 52.66 199 TYR A O 1
ATOM 1606 N N . GLN A 1 200 ? -27.425 -0.572 7.097 1.00 52.59 200 GLN A N 1
ATOM 1607 C CA . GLN A 1 200 ? -27.627 -1.957 6.646 1.00 52.59 200 GLN A CA 1
ATOM 1608 C C . GLN A 1 200 ? -29.058 -2.216 6.164 1.00 52.59 200 GLN A C 1
ATOM 1610 O O . GLN A 1 200 ? -29.245 -2.845 5.122 1.00 52.59 200 GLN A O 1
ATOM 1615 N N . SER A 1 201 ? -30.068 -1.724 6.884 1.00 46.22 201 SER A N 1
ATOM 1616 C CA . SER A 1 201 ? -31.474 -1.890 6.493 1.00 46.22 201 SER A CA 1
ATOM 1617 C C . SER A 1 201 ? -31.809 -1.124 5.213 1.00 46.22 201 SER A C 1
ATOM 1619 O O . SER A 1 201 ? -32.507 -1.658 4.352 1.00 46.22 201 SER A O 1
ATOM 1621 N N . HIS A 1 202 ? -31.246 0.073 5.018 1.00 49.66 202 HIS A N 1
ATOM 1622 C CA . HIS A 1 202 ? -31.413 0.815 3.769 1.00 49.66 202 HIS A CA 1
ATOM 1623 C C . HIS A 1 202 ? -30.717 0.125 2.588 1.00 49.66 202 HIS A C 1
ATOM 1625 O O . HIS A 1 202 ? -31.304 0.006 1.517 1.00 49.66 202 HIS A O 1
ATOM 1631 N N . TYR A 1 203 ? -29.505 -0.404 2.783 1.00 44.50 203 TYR A N 1
ATOM 1632 C CA . TYR A 1 203 ? -28.799 -1.152 1.740 1.00 44.50 203 TYR A CA 1
ATOM 1633 C C . TYR A 1 203 ? -29.562 -2.420 1.320 1.00 44.50 203 TYR A C 1
ATOM 1635 O O . TYR A 1 203 ? -29.748 -2.659 0.130 1.00 44.50 203 TYR A O 1
ATOM 1643 N N . ASN A 1 204 ? -30.080 -3.189 2.283 1.00 52.34 204 ASN A N 1
ATOM 1644 C CA . ASN A 1 204 ? -30.874 -4.393 2.009 1.00 52.34 204 ASN A CA 1
ATOM 1645 C C . ASN A 1 204 ? -32.246 -4.098 1.377 1.00 52.34 204 ASN A C 1
ATOM 1647 O O . ASN A 1 204 ? -32.802 -4.969 0.718 1.00 52.34 204 ASN A O 1
ATOM 1651 N N . SER A 1 205 ? -32.790 -2.894 1.571 1.00 51.78 205 SER A N 1
ATOM 1652 C CA . SER A 1 205 ? -34.067 -2.468 0.980 1.00 51.78 205 SER A CA 1
ATOM 1653 C C . SER A 1 205 ? -33.920 -1.995 -0.474 1.00 51.78 205 SER A C 1
ATOM 1655 O O . SER A 1 205 ? -34.832 -2.153 -1.282 1.00 51.78 205 SER A O 1
ATOM 1657 N N . VAL A 1 206 ? -32.760 -1.430 -0.829 1.00 50.91 206 VAL A N 1
ATOM 1658 C CA . VAL A 1 206 ? -32.518 -0.823 -2.151 1.00 50.91 206 VAL A CA 1
ATOM 1659 C C . VAL A 1 206 ? -31.900 -1.812 -3.151 1.00 50.91 206 VAL A C 1
ATOM 1661 O O . VAL A 1 206 ? -32.018 -1.618 -4.360 1.00 50.91 206 VAL A O 1
ATOM 1664 N N . VAL A 1 207 ? -31.277 -2.898 -2.683 1.00 44.25 207 VAL A N 1
ATOM 1665 C CA . VAL A 1 207 ? -30.748 -3.958 -3.555 1.00 44.25 207 VAL A CA 1
ATOM 1666 C C . VAL A 1 207 ? -31.811 -5.051 -3.739 1.00 44.25 207 VAL A C 1
ATOM 1668 O O . VAL A 1 207 ? -32.126 -5.744 -2.771 1.00 44.25 207 VAL A O 1
ATOM 1671 N N . PRO A 1 208 ? -32.365 -5.271 -4.950 1.00 42.41 208 PRO A N 1
ATOM 1672 C CA . PRO A 1 208 ? -33.243 -6.411 -5.178 1.00 42.41 208 PRO A CA 1
ATOM 1673 C C . PRO A 1 208 ? -32.464 -7.711 -4.947 1.00 42.41 208 PRO A C 1
ATOM 1675 O O . PRO A 1 208 ? -31.365 -7.886 -5.476 1.00 42.41 208 PRO A O 1
ATOM 1678 N N . GLN A 1 209 ? -33.036 -8.626 -4.157 1.00 42.16 209 GLN A N 1
ATOM 1679 C CA . GLN A 1 209 ? -32.523 -9.984 -3.988 1.00 42.16 209 GLN A CA 1
ATOM 1680 C C . GLN A 1 209 ? -32.562 -10.700 -5.343 1.00 42.16 209 GLN A C 1
ATOM 1682 O O . GLN A 1 209 ? -33.570 -11.296 -5.717 1.00 42.16 209 GLN A O 1
ATOM 1687 N N . THR A 1 210 ? -31.472 -10.643 -6.106 1.00 39.69 210 THR A N 1
ATOM 1688 C CA . THR A 1 210 ? -31.306 -11.501 -7.274 1.00 39.69 210 THR A CA 1
ATOM 1689 C C . THR A 1 210 ? -30.994 -12.906 -6.780 1.00 39.69 210 THR A C 1
ATOM 1691 O O . THR A 1 210 ? -29.875 -13.246 -6.396 1.00 39.69 210 THR A O 1
ATOM 1694 N N . THR A 1 211 ? -32.036 -13.733 -6.757 1.00 36.97 211 THR A N 1
ATOM 1695 C CA . THR A 1 211 ? -31.918 -15.186 -6.722 1.00 36.97 211 THR A CA 1
ATOM 1696 C C . THR A 1 211 ? -30.941 -15.606 -7.819 1.00 36.97 211 THR A C 1
ATOM 1698 O O . THR A 1 211 ? -31.014 -15.117 -8.947 1.00 36.97 211 THR A O 1
ATOM 1701 N N . GLN A 1 212 ? -29.984 -16.465 -7.472 1.00 40.69 212 GLN A N 1
ATOM 1702 C CA . GLN A 1 212 ? -28.995 -16.977 -8.409 1.00 40.69 212 GLN A CA 1
ATOM 1703 C C . GLN A 1 212 ? -29.658 -17.553 -9.663 1.00 40.69 212 GLN A C 1
ATOM 1705 O O . GLN A 1 212 ? -30.340 -18.571 -9.588 1.00 40.69 212 GLN A O 1
ATOM 1710 N N . GLN A 1 213 ? -29.360 -16.967 -10.818 1.00 28.56 213 GLN A N 1
ATOM 1711 C CA . GLN A 1 213 ? -29.339 -17.692 -12.081 1.00 28.56 213 GLN A CA 1
ATOM 1712 C C . GLN A 1 213 ? -28.372 -16.975 -13.027 1.00 28.56 213 GLN A C 1
ATOM 1714 O O . GLN A 1 213 ? -28.735 -16.051 -13.748 1.00 28.56 213 GLN A O 1
ATOM 1719 N N . TYR A 1 214 ? -27.093 -17.352 -12.968 1.00 26.12 214 TYR A N 1
ATOM 1720 C CA . TYR A 1 214 ? -26.129 -16.928 -13.978 1.00 26.12 214 TYR A CA 1
ATOM 1721 C C . TYR A 1 214 ? -26.490 -17.607 -15.302 1.00 26.12 214 TYR A C 1
ATOM 1723 O O . TYR A 1 214 ? -26.435 -18.832 -15.409 1.00 26.12 214 TYR A O 1
ATOM 1731 N N . SER A 1 215 ? -26.845 -16.815 -16.312 1.00 29.06 215 SER A N 1
ATOM 1732 C CA . SER A 1 215 ? -26.953 -17.293 -17.689 1.00 29.06 215 SER A CA 1
ATOM 1733 C C . SER A 1 215 ? -25.555 -17.587 -18.232 1.00 29.06 215 SER A C 1
ATOM 1735 O O . SER A 1 215 ? -24.688 -16.714 -18.272 1.00 29.06 215 SER A O 1
ATOM 1737 N N . VAL A 1 216 ? -25.341 -18.839 -18.631 1.00 29.58 216 VAL A N 1
ATOM 1738 C CA . VAL A 1 216 ? -24.167 -19.308 -19.373 1.00 29.58 216 VAL A CA 1
ATOM 1739 C C . VAL A 1 216 ? -24.089 -18.544 -20.697 1.00 29.58 216 VAL A C 1
ATOM 1741 O O . VAL A 1 216 ? -25.024 -18.584 -21.495 1.00 29.58 216 VAL A O 1
ATOM 1744 N N . TRP A 1 217 ? -22.980 -17.842 -20.939 1.00 28.20 217 TRP A N 1
ATOM 1745 C CA . TRP A 1 217 ? -22.682 -17.255 -22.245 1.00 28.20 217 TRP A CA 1
ATOM 1746 C C . TRP A 1 217 ? -22.405 -18.386 -23.241 1.00 28.20 217 TRP A C 1
ATOM 1748 O O . TRP A 1 217 ? -21.299 -18.921 -23.295 1.00 28.20 217 TRP A O 1
ATOM 1758 N N . HIS A 1 218 ? -23.414 -18.772 -24.020 1.00 32.09 218 HIS A N 1
ATOM 1759 C CA . HIS A 1 218 ? -23.206 -19.592 -25.207 1.00 32.09 218 HIS A CA 1
ATOM 1760 C C . HIS A 1 218 ? -22.569 -18.720 -26.292 1.00 32.09 218 HIS A C 1
ATOM 1762 O O . HIS A 1 218 ? -23.216 -17.845 -26.865 1.00 32.09 218 HIS A O 1
ATOM 1768 N N . GLY A 1 219 ? -21.281 -18.955 -26.549 1.00 29.92 219 GLY A N 1
ATOM 1769 C CA . GLY A 1 219 ? -20.616 -18.482 -27.754 1.00 29.92 219 GLY A CA 1
ATOM 1770 C C . GLY A 1 219 ? -21.271 -19.137 -28.964 1.00 29.92 219 GLY A C 1
ATOM 1771 O O . GLY A 1 219 ? -21.232 -20.357 -29.103 1.00 29.92 219 GLY A O 1
ATOM 1772 N N . HIS A 1 220 ? -21.903 -18.328 -29.808 1.00 29.70 220 HIS A N 1
ATOM 1773 C CA . HIS A 1 220 ? -22.393 -18.775 -31.100 1.00 29.70 220 HIS A CA 1
ATOM 1774 C C . HIS A 1 220 ? -21.364 -18.355 -32.152 1.00 29.70 220 HIS A C 1
ATOM 1776 O O . HIS A 1 220 ? -21.317 -17.200 -32.573 1.00 29.70 220 HIS A O 1
ATOM 1782 N N . GLU A 1 221 ? -20.504 -19.297 -32.537 1.00 32.44 221 GLU A N 1
ATOM 1783 C CA . GLU A 1 221 ? -19.792 -19.238 -33.809 1.00 32.44 221 GLU A CA 1
ATOM 1784 C C . GLU A 1 221 ? -20.830 -19.307 -34.936 1.00 32.44 221 GLU A C 1
ATOM 1786 O O . GLU A 1 221 ? -21.628 -20.242 -35.011 1.00 32.44 221 GLU A O 1
ATOM 1791 N N . THR A 1 222 ? -20.826 -18.325 -35.834 1.00 33.06 222 THR A N 1
ATOM 1792 C CA . THR A 1 222 ? -21.427 -18.472 -37.164 1.00 33.06 222 THR A CA 1
ATOM 1793 C C . THR A 1 222 ? -20.416 -18.051 -38.214 1.00 33.06 222 THR A C 1
ATOM 1795 O O . THR A 1 222 ? -20.160 -16.865 -38.417 1.00 33.06 222 THR A O 1
ATOM 1798 N N . LEU A 1 223 ? -19.855 -19.063 -38.872 1.00 31.88 223 LEU A N 1
ATOM 1799 C CA . LEU A 1 223 ? -19.238 -18.988 -40.191 1.00 31.88 223 LEU A CA 1
ATOM 1800 C C . LEU A 1 223 ? -20.270 -18.536 -41.241 1.00 31.88 223 LEU A C 1
ATOM 1802 O O . LEU A 1 223 ? -21.382 -19.061 -41.276 1.00 31.88 223 LEU A O 1
ATOM 1806 N N . GLY A 1 224 ? -19.876 -17.630 -42.139 1.00 28.77 224 GLY A N 1
ATOM 1807 C CA . GLY A 1 224 ? -20.610 -17.290 -43.367 1.00 28.77 224 GLY A CA 1
ATOM 1808 C C . GLY A 1 224 ? -19.947 -16.140 -44.145 1.00 28.77 224 GLY A C 1
ATOM 1809 O O . GLY A 1 224 ? -19.308 -15.311 -43.511 1.00 28.77 224 GLY A O 1
ATOM 1810 N N . PRO A 1 225 ? -20.007 -16.110 -45.491 1.00 38.78 225 PRO A N 1
ATOM 1811 C CA . PRO A 1 225 ? -18.785 -16.122 -46.302 1.00 38.78 225 PRO A CA 1
ATOM 1812 C C . PRO A 1 225 ? -18.412 -14.812 -47.024 1.00 38.78 225 PRO A C 1
ATOM 1814 O O . PRO A 1 225 ? -19.165 -13.846 -47.088 1.00 38.78 225 PRO A O 1
ATOM 1817 N N . VAL A 1 226 ? -17.202 -14.877 -47.589 1.00 36.47 226 VAL A N 1
ATOM 1818 C CA . VAL A 1 226 ? -16.505 -13.973 -48.518 1.00 36.47 226 VAL A CA 1
ATOM 1819 C C . VAL A 1 226 ? -17.393 -13.460 -49.660 1.00 36.47 226 VAL A C 1
ATOM 1821 O O . VAL A 1 226 ? -18.066 -14.243 -50.329 1.00 36.47 226 VAL A O 1
ATOM 1824 N N . GLY A 1 227 ? -17.298 -12.157 -49.934 1.00 30.84 227 GLY A N 1
ATOM 1825 C CA . GLY A 1 227 ? -17.788 -11.520 -51.153 1.00 30.84 227 GLY A CA 1
ATOM 1826 C C . GLY A 1 227 ? -17.059 -10.199 -51.402 1.00 30.84 227 GLY A C 1
ATOM 1827 O O . GLY A 1 227 ? -17.229 -9.247 -50.644 1.00 30.84 227 GLY A O 1
ATOM 1828 N N . ASP A 1 228 ? -16.234 -10.176 -52.447 1.00 32.38 228 ASP A N 1
ATOM 1829 C CA . ASP A 1 228 ? -15.558 -8.998 -52.990 1.00 32.38 228 ASP A CA 1
ATOM 1830 C C . ASP A 1 228 ? -16.555 -7.937 -53.478 1.00 32.38 228 ASP A C 1
ATOM 1832 O O . ASP A 1 228 ? -17.477 -8.252 -54.236 1.00 32.38 228 ASP A O 1
ATOM 1836 N N . GLN A 1 229 ? -16.315 -6.664 -53.143 1.00 31.48 229 GLN A N 1
ATOM 1837 C CA . GLN A 1 229 ? -16.588 -5.565 -54.071 1.00 31.48 229 GLN A CA 1
ATOM 1838 C C . GLN A 1 229 ? -15.808 -4.293 -53.719 1.00 31.48 229 GLN A C 1
ATOM 1840 O O . GLN A 1 229 ? -15.744 -3.835 -52.580 1.00 31.48 229 GLN A O 1
ATOM 1845 N N . GLN A 1 230 ? -15.185 -3.778 -54.768 1.00 30.39 230 GLN A N 1
ATOM 1846 C CA . GLN A 1 230 ? -14.228 -2.692 -54.860 1.00 30.39 230 GLN A CA 1
ATOM 1847 C C . GLN A 1 230 ? -14.958 -1.363 -55.148 1.00 30.39 230 GLN A C 1
ATOM 1849 O O . GLN A 1 230 ? -16.001 -1.376 -55.791 1.00 30.39 230 GLN A O 1
ATOM 1854 N N . GLU A 1 231 ? -14.334 -0.241 -54.758 1.00 30.69 231 GLU A N 1
ATOM 1855 C CA . GLU A 1 231 ? -14.493 1.115 -55.334 1.00 30.69 231 GLU A CA 1
ATOM 1856 C C . GLU A 1 231 ? -15.814 1.904 -55.130 1.00 30.69 231 GLU A C 1
ATOM 1858 O O . GLU A 1 231 ? -16.837 1.593 -55.722 1.00 30.69 231 GLU A O 1
ATOM 1863 N N . GLN A 1 232 ? -15.769 3.046 -54.416 1.00 31.33 232 GLN A N 1
ATOM 1864 C CA . GLN A 1 232 ? -15.663 4.386 -55.041 1.00 31.33 232 GLN A CA 1
ATOM 1865 C C . GLN A 1 232 ? -15.712 5.567 -54.049 1.00 31.33 232 GLN A C 1
ATOM 1867 O O . GLN A 1 232 ? -16.402 5.566 -53.033 1.00 31.33 232 GLN A O 1
ATOM 1872 N N . LEU A 1 233 ? -14.936 6.592 -54.416 1.00 29.62 233 LEU A N 1
ATOM 1873 C CA . LEU A 1 233 ? -14.807 7.928 -53.838 1.00 29.62 233 LEU A CA 1
ATOM 1874 C C . LEU A 1 233 ? -16.116 8.743 -53.830 1.00 29.62 233 LEU A C 1
ATOM 1876 O O . LEU A 1 233 ? -16.808 8.802 -54.837 1.00 29.62 233 LEU A O 1
ATOM 1880 N N . GLY A 1 234 ? -16.271 9.555 -52.776 1.00 30.11 234 GLY A N 1
ATOM 1881 C CA . GLY A 1 234 ? -16.722 10.953 -52.855 1.00 30.11 234 GLY A CA 1
ATOM 1882 C C . GLY A 1 234 ? -18.221 11.224 -53.034 1.00 30.11 234 GLY A C 1
ATOM 1883 O O . GLY A 1 234 ? -18.778 10.988 -54.092 1.00 30.11 234 GLY A O 1
ATOM 1884 N N . GLN A 1 235 ? -18.836 11.896 -52.058 1.00 32.41 235 GLN A N 1
ATOM 1885 C CA . GLN A 1 235 ? -19.287 13.288 -52.207 1.00 32.41 235 GLN A CA 1
ATOM 1886 C C . GLN A 1 235 ? -19.995 13.800 -50.947 1.00 32.41 235 GLN A C 1
ATOM 1888 O O . GLN A 1 235 ? -20.738 13.108 -50.259 1.00 32.41 235 GLN A O 1
ATOM 1893 N N . THR A 1 236 ? -19.714 15.067 -50.685 1.00 39.47 236 THR A N 1
ATOM 1894 C CA . THR A 1 236 ? -20.308 15.996 -49.731 1.00 39.47 236 THR A CA 1
ATOM 1895 C C . THR A 1 236 ? -21.803 16.178 -49.996 1.00 39.47 236 THR A C 1
ATOM 1897 O O . THR A 1 236 ? -22.168 16.540 -51.112 1.00 39.47 236 THR A O 1
ATOM 1900 N N . GLN A 1 237 ? -22.664 16.082 -48.976 1.00 36.25 237 GLN A N 1
ATOM 1901 C CA . GLN A 1 237 ? -23.938 16.801 -49.026 1.00 36.25 237 GLN A CA 1
ATOM 1902 C C . GLN A 1 237 ? -24.452 17.212 -47.644 1.00 36.25 237 GLN A C 1
ATOM 1904 O O . GLN A 1 237 ? -24.615 16.418 -46.724 1.00 36.25 237 GLN A O 1
ATOM 1909 N N . THR A 1 238 ? -24.664 18.516 -47.543 1.00 41.00 238 THR A N 1
ATOM 1910 C CA . THR A 1 238 ? -25.282 19.286 -46.470 1.00 41.00 238 THR A CA 1
ATOM 1911 C C . THR A 1 238 ? -26.760 18.933 -46.285 1.00 41.00 238 THR A C 1
ATOM 1913 O O . THR A 1 238 ? -27.445 18.654 -47.267 1.00 41.00 238 THR A O 1
ATOM 1916 N N . ARG A 1 239 ? -27.297 19.088 -45.064 1.00 29.80 239 ARG A N 1
ATOM 1917 C CA . ARG A 1 239 ? -28.569 19.809 -44.853 1.00 29.80 239 ARG A CA 1
ATOM 1918 C C . ARG A 1 239 ? -28.837 20.160 -43.376 1.00 29.80 239 ARG A C 1
ATOM 1920 O O . ARG A 1 239 ? -28.419 19.407 -42.501 1.00 29.80 239 ARG A O 1
ATOM 1927 N N . PRO A 1 240 ? -29.520 21.291 -43.118 1.00 43.09 240 PRO A N 1
ATOM 1928 C CA . PRO A 1 240 ? -29.853 21.797 -41.791 1.00 43.09 240 PRO A CA 1
ATOM 1929 C C . PRO A 1 240 ? -31.272 21.391 -41.360 1.00 43.09 240 PRO A C 1
ATOM 1931 O O . PRO A 1 240 ? -32.079 21.012 -42.210 1.00 43.09 240 PRO A O 1
ATOM 1934 N N . TYR A 1 241 ? -31.567 21.572 -40.072 1.00 36.81 241 TYR A N 1
ATOM 1935 C CA . TYR A 1 241 ? -32.776 22.226 -39.553 1.00 36.81 241 TYR A CA 1
ATOM 1936 C C . TYR A 1 241 ? -32.425 22.924 -38.240 1.00 36.81 241 TYR A C 1
ATOM 1938 O O . TYR A 1 241 ? -31.605 22.351 -37.487 1.00 36.81 241 TYR A O 1
#

Radius of gyration: 30.25 Å; chains: 1; bounding box: 81×62×89 Å